Protein AF-A0A0G0AJ99-F1 (afdb_monomer)

Solvent-accessible surface area (backbone atoms only — not comparable to full-atom values): 14391 Å² total; per-residue (Å²): 130,64,51,38,40,48,65,60,97,84,34,52,54,51,73,58,98,88,41,76,47,65,50,76,35,80,46,45,61,38,48,77,38,88,92,38,44,79,56,37,41,58,64,73,48,47,65,61,53,50,52,54,48,52,54,54,52,48,53,53,48,53,55,54,40,73,75,38,60,72,70,58,36,53,50,52,52,53,51,52,50,51,52,52,51,56,58,71,67,63,71,76,84,75,73,75,92,65,92,71,60,60,68,59,26,56,60,46,38,84,45,81,92,45,22,36,43,40,41,64,28,12,43,34,36,83,84,52,69,43,30,17,75,82,28,51,61,57,53,61,40,32,74,62,26,71,41,56,62,60,56,34,74,46,82,76,69,62,68,69,57,57,50,51,49,59,68,35,74,50,63,29,48,50,25,54,39,52,20,30,66,89,65,50,84,92,82,42,76,73,50,77,60,59,80,71,79,83,90,64,65,70,65,58,43,46,52,50,37,58,76,63,40,53,35,35,34,40,35,44,60,85,48,94,58,25,71,60,48,55,53,53,39,42,78,67,59,33,40,82,76,50,76,46,97,54,33,34,35,29,38,99

Foldseek 3Di:
DDAQWDADVNDQFDDDPNDTDGHGDPLVVLCPDPPSVVCRPVVVCVVVVVVVVVVVVVVVLVVVLVVDDPVVNVVVVVVVVVVVVVVVPPDPPDPPPDDAQVVVLQVLQPDDAFEEEEPQAWADAPPDIFAAPPRQRVVVSCVRNVYHYDHHYDHDDPVVVVVVQCPQLQSVVSRQQRYQDDDDPVPDDTHDGPDDDRPDDLVSVLVSCVVRRHFKYKYQAPDPCNVVVVVSVVVSVWDFDDDDDRITITGD

Mean predicted aligned error: 9.26 Å

pLDDT: mean 88.84, std 9.94, range [50.66, 98.19]

Sequence (252 aa):
MLGPFLKVFNRWSINLDGVAVVFPLPFLLLHYIPGLSTLRAPSRFTPIFVFLACIVTAYIFDFLIKKVGKKKSLILIITLFIVFFLDQFYVIPTKLNQEIPTKIYYYLKDKPQGTVLEIPFTVRDGFNYIGFVHAIQPMAGQLIHGKPIIGGYIARVPDSIFDYYKSLKFIGYLAKIIDKGNYNPLREKSGNINLFPYPYPINTAKNEIQSLNIKYVILKNDEKYSNYLVNLFKELGFVQRQREINYLLLGK

Nearest PDB structures (foldseek):
  4nxy-assembly1_A  TM=5.654E-01  e=6.523E-02  Streptomyces lividans TK24
  4u9w-assembly1_A  TM=4.706E-01  e=5.386E-01  Homo sapiens
  3fau-assembly2_A  TM=5.540E-01  e=1.936E+00  Homo sapiens
  5xp8-assembly1_A  TM=2.409E-01  e=2.500E-01  Thermus thermophilus HB27
  4ncb-assembly1_A  TM=2.435E-01  e=1.021E+00  Thermus thermophilus

Structure (mmCIF, N/CA/C/O backbone):
data_AF-A0A0G0AJ99-F1
#
_entry.id   AF-A0A0G0AJ99-F1
#
loop_
_atom_site.group_PDB
_atom_site.id
_atom_site.type_symbol
_atom_site.label_atom_id
_atom_site.label_alt_id
_atom_site.label_comp_id
_atom_site.label_asym_id
_atom_site.label_entity_id
_atom_site.label_seq_id
_atom_site.pdbx_PDB_ins_code
_atom_site.Cartn_x
_atom_site.Cartn_y
_atom_site.Cartn_z
_atom_site.occupancy
_atom_site.B_iso_or_equiv
_atom_site.auth_seq_id
_atom_site.auth_comp_id
_atom_site.auth_asym_id
_atom_site.auth_atom_id
_atom_site.pdbx_PDB_model_num
ATOM 1 N N . MET A 1 1 ? -0.454 -4.405 22.283 1.00 50.66 1 MET A N 1
ATOM 2 C CA . MET A 1 1 ? -1.137 -5.618 21.780 1.00 50.66 1 MET A CA 1
ATOM 3 C C . MET A 1 1 ? -0.431 -6.840 22.337 1.00 50.66 1 MET A C 1
ATOM 5 O O . MET A 1 1 ? 0.755 -7.018 22.062 1.00 50.66 1 MET A O 1
ATOM 9 N N . LEU A 1 2 ? -1.141 -7.615 23.158 1.00 59.66 2 LEU A N 1
ATOM 10 C CA . LEU A 1 2 ? -0.694 -8.920 23.645 1.00 59.66 2 LEU A CA 1
ATOM 11 C C . LEU A 1 2 ? -0.635 -9.867 22.436 1.00 59.66 2 LEU A C 1
ATOM 13 O O . LEU A 1 2 ? -1.610 -9.961 21.694 1.00 59.66 2 LEU A O 1
ATOM 17 N N . GLY A 1 3 ? 0.528 -10.457 22.174 1.00 64.94 3 GLY A N 1
ATOM 18 C CA . GLY A 1 3 ? 0.715 -11.493 21.152 1.00 64.94 3 GLY A CA 1
ATOM 19 C C . GLY A 1 3 ? 0.823 -12.874 21.808 1.00 64.94 3 GLY A C 1
ATOM 20 O O . GLY A 1 3 ? 0.587 -12.981 23.007 1.00 64.94 3 GLY A O 1
ATOM 21 N N . PRO A 1 4 ? 1.224 -13.924 21.075 1.00 68.69 4 PRO A N 1
ATOM 22 C CA . PRO A 1 4 ? 1.466 -15.246 21.661 1.00 68.69 4 PRO A CA 1
ATOM 23 C C . PRO A 1 4 ? 2.669 -15.287 22.618 1.00 68.69 4 PRO A C 1
ATOM 25 O O . PRO A 1 4 ? 2.821 -16.252 23.356 1.00 68.69 4 PRO A O 1
ATOM 28 N N . PHE A 1 5 ? 3.508 -14.248 22.627 1.00 79.81 5 PHE A N 1
ATOM 29 C CA . PHE A 1 5 ? 4.673 -14.123 23.500 1.00 79.81 5 PHE A CA 1
ATOM 30 C C . PHE A 1 5 ? 4.548 -12.904 24.412 1.00 79.81 5 PHE A C 1
ATOM 32 O O . PHE A 1 5 ? 3.989 -11.869 24.017 1.00 79.81 5 PHE A O 1
ATOM 39 N N . LEU A 1 6 ? 5.095 -13.026 25.621 1.00 79.25 6 LEU A N 1
ATOM 40 C CA . LEU A 1 6 ? 5.186 -11.935 26.582 1.00 79.25 6 LEU A CA 1
ATOM 41 C C . LEU A 1 6 ? 6.075 -10.823 26.016 1.00 79.25 6 LEU A C 1
ATOM 43 O O . LEU A 1 6 ? 7.148 -11.080 25.474 1.00 79.25 6 LEU A O 1
ATOM 47 N N . LYS A 1 7 ? 5.628 -9.571 26.156 1.00 73.12 7 LYS A N 1
ATOM 48 C CA . LYS A 1 7 ? 6.418 -8.394 25.788 1.00 73.12 7 LYS A CA 1
ATOM 49 C C . LYS A 1 7 ? 6.855 -7.648 27.039 1.00 73.12 7 LYS A C 1
ATOM 51 O O . LYS A 1 7 ? 6.009 -7.088 27.730 1.00 73.12 7 LYS A O 1
ATOM 56 N N . VAL A 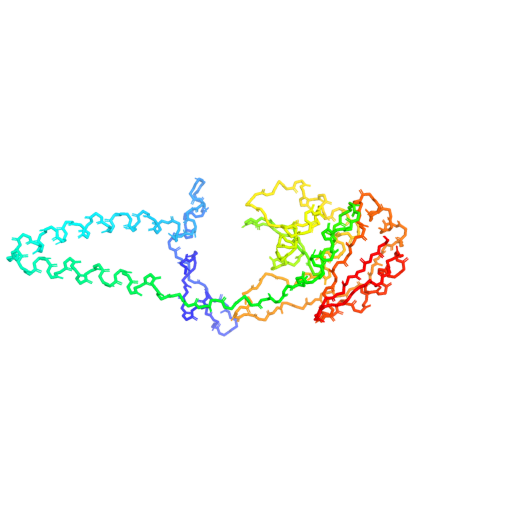1 8 ? 8.161 -7.581 27.275 1.00 74.38 8 VAL A N 1
ATOM 57 C CA . VAL A 1 8 ? 8.775 -6.804 28.365 1.00 74.38 8 VAL A CA 1
ATOM 58 C C . VAL A 1 8 ? 9.570 -5.666 27.730 1.00 74.38 8 VAL A C 1
ATOM 60 O O . VAL A 1 8 ? 10.340 -5.897 26.801 1.00 74.38 8 VAL A O 1
ATOM 63 N N . PHE A 1 9 ? 9.311 -4.417 28.134 1.00 72.06 9 PHE A N 1
ATOM 64 C CA . PHE A 1 9 ? 9.866 -3.215 27.477 1.00 72.06 9 PHE A CA 1
ATOM 65 C C . PHE A 1 9 ? 9.722 -3.236 25.946 1.00 72.06 9 PHE A C 1
ATOM 67 O O . PHE A 1 9 ? 10.605 -2.821 25.198 1.00 72.06 9 PHE A O 1
ATOM 74 N N . ASN A 1 10 ? 8.585 -3.761 25.473 1.00 62.38 10 ASN A N 1
ATOM 75 C CA . ASN A 1 10 ? 8.255 -3.884 24.057 1.00 62.38 10 ASN A CA 1
ATOM 76 C C . ASN A 1 10 ? 9.204 -4.799 23.233 1.00 62.38 10 ASN A C 1
ATOM 78 O O . ASN A 1 10 ? 9.126 -4.820 22.004 1.00 62.38 10 ASN A O 1
ATOM 82 N N . ARG A 1 11 ? 10.031 -5.619 23.892 1.00 66.31 11 ARG A N 1
ATOM 83 C CA . ARG A 1 11 ? 10.776 -6.734 23.287 1.00 66.31 11 ARG A CA 1
ATOM 84 C C . ARG A 1 11 ? 10.054 -8.047 23.586 1.00 66.31 11 ARG A C 1
ATOM 86 O O . ARG A 1 11 ? 9.504 -8.212 24.669 1.00 66.31 11 ARG A O 1
ATOM 93 N N . TRP A 1 12 ? 10.006 -8.949 22.610 1.00 71.00 12 TRP A N 1
ATOM 94 C CA . TRP A 1 12 ? 9.365 -10.268 22.735 1.00 71.00 12 TRP A CA 1
ATOM 95 C C . TRP A 1 12 ? 10.366 -11.389 23.046 1.00 71.00 12 TRP A C 1
ATOM 97 O O . TRP A 1 12 ? 9.950 -12.471 23.444 1.00 71.00 12 TRP A O 1
ATOM 107 N N . SER A 1 13 ? 11.666 -11.110 22.912 1.00 78.25 13 SER A N 1
ATOM 108 C CA . SER A 1 13 ? 12.765 -11.985 23.308 1.00 78.25 13 SER A CA 1
ATOM 109 C C . SER A 1 13 ? 13.738 -11.248 24.227 1.00 78.25 13 SER A C 1
ATOM 111 O O . SER A 1 13 ? 14.035 -10.067 24.010 1.00 78.25 13 SER A O 1
ATOM 113 N N . ILE A 1 14 ? 14.270 -11.954 25.218 1.00 78.12 14 ILE A N 1
ATOM 114 C CA . ILE A 1 14 ? 15.376 -11.501 26.065 1.00 78.12 14 ILE A CA 1
ATOM 115 C C . ILE A 1 14 ? 16.620 -12.252 25.594 1.00 78.12 14 ILE A C 1
ATOM 117 O O . ILE A 1 14 ? 16.583 -13.470 25.453 1.00 78.12 14 ILE A O 1
ATOM 121 N N . ASN A 1 15 ? 17.693 -11.528 25.281 1.00 74.81 15 ASN A N 1
ATOM 122 C CA . ASN A 1 15 ? 18.955 -12.144 24.882 1.00 74.81 15 ASN A CA 1
ATOM 123 C C . ASN A 1 15 ? 19.768 -12.438 26.148 1.00 74.81 15 ASN A C 1
ATOM 125 O O . ASN A 1 15 ? 20.113 -11.502 26.870 1.00 74.81 15 ASN A O 1
ATOM 129 N N . LEU A 1 16 ? 20.007 -13.717 26.422 1.00 78.50 16 LEU A N 1
ATOM 130 C CA . LEU A 1 16 ? 20.879 -14.198 27.490 1.00 78.50 16 LEU A CA 1
ATOM 131 C C . LEU A 1 16 ? 22.084 -14.857 26.811 1.00 78.50 16 LEU A C 1
ATOM 133 O O . LEU A 1 16 ? 21.929 -15.901 26.183 1.00 78.50 16 LEU A O 1
ATOM 137 N N . ASP A 1 17 ? 23.248 -14.206 26.867 1.00 77.19 17 ASP A N 1
ATOM 138 C CA . ASP A 1 17 ? 24.524 -14.709 26.332 1.00 77.19 17 ASP A CA 1
ATOM 139 C C . ASP A 1 17 ? 24.466 -15.252 24.891 1.00 77.19 17 ASP A C 1
ATOM 141 O O . ASP A 1 17 ? 25.005 -16.305 24.561 1.00 77.19 17 ASP A O 1
ATOM 145 N N . GLY A 1 18 ? 23.794 -14.519 24.001 1.00 74.94 18 GLY A N 1
ATOM 146 C CA . GLY A 1 18 ? 23.666 -14.879 22.586 1.00 74.94 18 GLY A CA 1
ATOM 147 C C . GLY A 1 18 ? 22.462 -15.768 22.270 1.00 74.94 18 GLY A C 1
ATOM 148 O O . GLY A 1 18 ? 22.168 -15.982 21.093 1.00 74.94 18 GLY A O 1
ATOM 149 N N . VAL A 1 19 ? 21.718 -16.228 23.280 1.00 73.31 19 VAL A N 1
ATOM 150 C CA . VAL A 1 19 ? 20.508 -17.040 23.114 1.00 73.31 19 VAL A CA 1
ATOM 151 C C . VAL A 1 19 ? 19.263 -16.177 23.316 1.00 73.31 19 VAL A C 1
ATOM 153 O O . VAL A 1 19 ? 19.028 -15.601 24.379 1.00 73.31 19 VAL A O 1
ATOM 156 N N . ALA A 1 20 ? 18.431 -16.088 22.277 1.00 78.25 20 ALA A N 1
ATOM 157 C CA . ALA A 1 20 ? 17.152 -15.391 22.339 1.00 78.25 20 ALA A CA 1
ATOM 158 C C . ALA A 1 20 ? 16.102 -16.261 23.048 1.00 78.25 20 ALA A C 1
ATOM 160 O O . ALA A 1 20 ? 15.561 -17.201 22.467 1.00 78.25 20 ALA A O 1
ATOM 161 N N . VAL A 1 21 ? 15.785 -15.925 24.298 1.00 80.00 21 VAL A N 1
ATOM 162 C CA . VAL A 1 21 ? 14.746 -16.594 25.087 1.00 80.00 21 VAL A CA 1
ATOM 163 C C . VAL A 1 21 ? 13.411 -15.877 24.898 1.00 80.00 21 VAL A C 1
ATOM 165 O O . VAL A 1 21 ? 13.311 -14.660 25.072 1.00 80.00 21 VAL A O 1
ATOM 168 N N . VAL A 1 22 ? 12.373 -16.637 24.550 1.00 84.62 22 VAL A N 1
ATOM 169 C CA . VAL A 1 22 ? 10.994 -16.164 24.371 1.00 84.62 22 VAL A CA 1
ATOM 170 C C . VAL A 1 22 ? 10.081 -16.814 25.405 1.00 84.62 22 VAL A C 1
ATOM 172 O O . VAL A 1 22 ? 10.127 -18.023 25.606 1.00 84.62 22 VAL A O 1
ATOM 175 N N . PHE A 1 23 ? 9.222 -16.017 26.043 1.00 83.62 23 PHE A N 1
ATOM 176 C CA . PHE A 1 23 ? 8.245 -16.516 27.013 1.00 83.62 23 PHE A CA 1
ATOM 177 C C . PHE A 1 23 ? 6.874 -16.674 26.344 1.00 83.62 23 PHE A C 1
ATOM 179 O O . PHE A 1 23 ? 6.230 -15.659 26.044 1.00 83.62 23 PHE A O 1
ATOM 186 N N . PRO A 1 24 ? 6.416 -17.910 26.072 1.00 83.69 24 PRO A N 1
ATOM 187 C CA . PRO A 1 24 ? 5.103 -18.140 25.486 1.00 83.69 24 PRO A CA 1
ATOM 188 C C . PRO A 1 24 ? 3.997 -17.811 26.494 1.00 83.69 24 PRO A C 1
ATOM 190 O O . PRO A 1 24 ? 4.069 -18.170 27.666 1.00 83.69 24 PRO A O 1
ATOM 193 N N . LEU A 1 25 ? 2.955 -17.126 26.031 1.00 83.69 25 LEU A N 1
ATOM 194 C CA . LEU A 1 25 ? 1.727 -16.904 26.790 1.00 83.69 25 LEU A CA 1
ATOM 195 C C . LEU A 1 25 ? 0.739 -18.058 26.552 1.00 83.69 25 LEU A C 1
ATOM 197 O O . LEU A 1 25 ? 0.818 -18.715 25.511 1.00 83.69 25 LEU A O 1
ATOM 201 N N . PRO A 1 26 ? -0.259 -18.262 27.438 1.00 79.50 26 PRO A N 1
ATOM 202 C CA . PRO A 1 26 ? -1.265 -19.319 27.274 1.00 79.50 26 PRO A CA 1
ATOM 203 C C . PRO A 1 26 ? -1.993 -19.286 25.921 1.00 79.50 26 PRO A C 1
ATOM 205 O O . PRO A 1 26 ? -2.401 -20.318 25.399 1.00 79.50 26 PRO A O 1
ATOM 208 N N . PHE A 1 27 ? -2.094 -18.109 25.297 1.00 73.31 27 PHE A N 1
ATOM 209 C CA . PHE A 1 27 ? -2.684 -17.931 23.967 1.00 73.31 27 PHE A CA 1
ATOM 210 C C . PHE A 1 27 ? -1.941 -18.668 22.846 1.00 73.31 27 PHE A C 1
ATOM 212 O O . PHE A 1 27 ? -2.539 -18.921 21.801 1.00 73.31 27 PHE A O 1
ATOM 219 N N . LEU A 1 28 ? -0.668 -19.031 23.040 1.00 78.75 28 LEU A N 1
ATOM 220 C CA . LEU A 1 28 ? 0.063 -19.865 22.088 1.00 78.75 28 LEU A CA 1
ATOM 221 C C . LEU A 1 28 ? -0.562 -21.264 21.979 1.00 78.75 28 LEU A C 1
ATOM 223 O O . LEU A 1 28 ? -0.601 -21.818 20.886 1.00 78.75 28 LEU A O 1
ATOM 227 N N . LEU A 1 29 ? -1.121 -21.805 23.066 1.00 78.38 29 LEU A N 1
ATOM 228 C CA . LEU A 1 29 ? -1.788 -23.112 23.052 1.00 78.38 29 LEU A CA 1
ATOM 229 C C . LEU A 1 29 ? -3.029 -23.105 22.149 1.00 78.38 29 LEU A C 1
ATOM 231 O O . LEU A 1 29 ? -3.267 -24.064 21.420 1.00 78.38 29 LEU A O 1
ATOM 235 N N . LEU A 1 30 ? -3.767 -21.989 22.114 1.00 76.81 30 LEU A N 1
ATOM 236 C CA . LEU A 1 30 ? -4.944 -21.829 21.249 1.00 76.81 30 LEU A CA 1
ATOM 237 C C . LEU A 1 30 ? -4.597 -21.880 19.755 1.00 76.81 30 LEU A C 1
ATOM 239 O O . LEU A 1 30 ? -5.472 -22.152 18.937 1.00 76.81 30 LEU A O 1
ATOM 243 N N . HIS A 1 31 ? -3.336 -21.633 19.382 1.00 75.62 31 HIS A N 1
ATOM 244 C CA . HIS A 1 31 ? -2.894 -21.734 17.993 1.00 75.62 31 HIS A CA 1
ATOM 245 C C . HIS A 1 31 ? -2.978 -23.167 17.455 1.00 75.62 31 HIS A C 1
ATOM 247 O O . HIS A 1 31 ? -3.300 -23.350 16.282 1.00 75.62 31 HIS A O 1
ATOM 253 N N . TYR A 1 32 ? -2.720 -24.158 18.311 1.00 81.19 32 TYR A N 1
ATOM 254 C CA . TYR A 1 32 ? -2.673 -25.571 17.936 1.00 81.19 32 TYR A CA 1
ATOM 255 C C . TYR A 1 32 ? -4.049 -26.244 17.918 1.00 81.19 32 TYR A C 1
ATOM 257 O O . TYR A 1 32 ? -4.171 -27.364 17.430 1.00 81.19 32 TYR A O 1
ATOM 265 N N . ILE A 1 33 ? -5.090 -25.571 18.416 1.00 82.50 33 ILE A N 1
ATOM 266 C CA . ILE A 1 33 ? -6.452 -26.102 18.395 1.00 82.50 33 ILE A CA 1
ATOM 267 C C . ILE A 1 33 ? -7.122 -25.679 17.076 1.00 82.50 33 ILE A C 1
ATOM 269 O O . ILE A 1 33 ? -7.305 -24.475 16.840 1.00 82.50 33 ILE A O 1
ATOM 273 N N . PRO A 1 34 ? -7.502 -26.628 16.197 1.00 78.75 34 PRO A N 1
ATOM 274 C CA . PRO A 1 34 ? -8.169 -26.304 14.940 1.00 78.75 34 PRO A CA 1
ATOM 275 C C . PRO A 1 34 ? -9.466 -25.521 15.204 1.00 78.75 34 PRO A C 1
ATOM 277 O O . PRO A 1 34 ? -10.225 -25.831 16.115 1.00 78.75 34 PRO A O 1
ATOM 280 N N . GLY A 1 35 ? -9.692 -24.449 14.438 1.00 77.06 35 GLY A N 1
ATOM 281 C CA . GLY A 1 35 ? -10.816 -23.517 14.625 1.00 77.06 35 GLY A CA 1
ATOM 282 C C . GLY A 1 35 ? -10.555 -22.362 15.606 1.00 77.06 35 GLY A C 1
ATOM 283 O O . GLY A 1 35 ? -11.099 -21.274 15.413 1.00 77.06 35 GLY A O 1
ATOM 284 N N . LEU A 1 36 ? -9.660 -22.530 16.589 1.00 71.62 36 LEU A N 1
ATOM 285 C CA . LEU A 1 36 ? -9.303 -21.486 17.569 1.00 71.62 36 LEU A CA 1
ATOM 286 C C . LEU A 1 36 ? -8.010 -20.733 17.222 1.00 71.62 36 LEU A C 1
ATOM 288 O O . LEU A 1 36 ? -7.649 -19.766 17.894 1.00 71.62 36 LEU A O 1
ATOM 292 N N . SER A 1 37 ? -7.346 -21.090 16.121 1.00 68.44 37 SER A N 1
ATOM 293 C CA . SER A 1 37 ? -6.115 -20.436 15.655 1.00 68.44 37 SER A CA 1
ATOM 294 C C . SER A 1 37 ? -6.278 -18.932 15.372 1.00 68.44 37 SER A C 1
ATOM 296 O O . SER A 1 37 ? -5.305 -18.170 15.392 1.00 68.44 37 SER A O 1
ATOM 298 N N . THR A 1 38 ? -7.513 -18.468 15.162 1.00 65.19 38 THR A N 1
ATOM 299 C CA . THR A 1 38 ? -7.873 -17.052 14.991 1.00 65.19 38 THR A CA 1
ATOM 300 C C . THR A 1 38 ? -7.855 -16.255 16.301 1.00 65.19 38 THR A C 1
ATOM 302 O O . THR A 1 38 ? -7.760 -15.022 16.247 1.00 65.19 38 THR A O 1
ATOM 305 N N . LEU A 1 39 ? -7.877 -16.938 17.452 1.00 69.38 39 LEU A N 1
ATOM 306 C CA . LEU A 1 39 ? -7.825 -16.363 18.802 1.00 69.38 39 LEU A CA 1
ATOM 307 C C . LEU A 1 39 ? -6.401 -16.022 19.264 1.00 69.38 39 LEU A C 1
ATOM 309 O O . LEU A 1 39 ? -6.216 -15.457 20.339 1.00 69.38 39 LEU A O 1
ATOM 313 N N . ARG A 1 40 ? -5.389 -16.276 18.421 1.00 66.25 40 ARG A N 1
ATOM 314 C CA . ARG A 1 40 ? -3.969 -15.942 18.658 1.00 66.25 40 ARG A CA 1
ATOM 315 C C . ARG A 1 40 ? -3.683 -14.459 18.942 1.00 66.25 40 ARG A C 1
ATOM 317 O O . ARG A 1 40 ? -2.570 -14.109 19.323 1.00 66.25 40 ARG A O 1
ATOM 324 N N . ALA A 1 41 ? -4.654 -13.581 18.696 1.00 67.31 41 ALA A N 1
ATOM 325 C CA . ALA A 1 41 ? -4.576 -12.153 18.973 1.00 67.31 41 ALA A CA 1
ATOM 326 C C . ALA A 1 41 ? -5.641 -11.781 20.020 1.00 67.31 41 ALA A C 1
ATOM 328 O O . ALA A 1 41 ? -6.748 -11.397 19.636 1.00 67.31 41 ALA A O 1
ATOM 329 N N . PRO A 1 42 ? -5.315 -11.854 21.325 1.00 69.50 42 PRO A N 1
ATOM 330 C CA . PRO A 1 42 ? -6.230 -11.536 22.426 1.00 69.50 42 PRO A CA 1
ATOM 331 C C . PRO A 1 42 ? -6.926 -10.182 22.291 1.00 69.50 42 PRO A C 1
ATOM 333 O O . PRO A 1 42 ? -8.072 -10.030 22.699 1.00 69.50 42 PRO A O 1
ATOM 336 N N . SER A 1 43 ? -6.278 -9.207 21.642 1.00 70.88 43 SER A N 1
ATOM 337 C CA . SER A 1 43 ? -6.875 -7.902 21.329 1.00 70.88 43 SER A CA 1
ATOM 338 C C . SER A 1 43 ? -8.179 -7.981 20.524 1.00 70.88 43 SER A C 1
ATOM 340 O O . SER A 1 43 ? -8.930 -7.015 20.496 1.00 70.88 43 SER A O 1
ATOM 342 N N . ARG A 1 44 ? -8.478 -9.104 19.858 1.00 76.06 44 ARG A N 1
ATOM 343 C CA . ARG A 1 44 ? -9.756 -9.303 19.156 1.00 76.06 44 ARG A CA 1
ATOM 344 C C . ARG A 1 44 ? -10.946 -9.440 20.107 1.00 76.06 44 ARG A C 1
ATOM 346 O O . ARG A 1 44 ? -12.067 -9.200 19.681 1.00 76.06 44 ARG A O 1
ATOM 353 N N . PHE A 1 45 ? -10.707 -9.769 21.375 1.00 81.00 45 PHE A N 1
ATOM 354 C CA . PHE A 1 45 ? -11.737 -9.836 22.413 1.00 81.00 45 PHE A CA 1
ATOM 355 C C . PHE A 1 45 ? -11.976 -8.506 23.127 1.00 81.00 45 PHE A C 1
ATOM 357 O O . PHE A 1 45 ? -12.905 -8.413 23.928 1.00 81.00 45 PHE A O 1
ATOM 364 N N . THR A 1 46 ? -11.189 -7.466 22.829 1.00 84.56 46 THR A N 1
ATOM 365 C CA . THR A 1 46 ? -11.385 -6.131 23.407 1.00 84.56 46 THR A CA 1
ATOM 366 C C . THR A 1 46 ? -12.829 -5.632 23.266 1.00 84.56 46 THR A C 1
ATOM 368 O O . THR A 1 46 ? -13.347 -5.150 24.267 1.00 84.56 46 THR A O 1
ATOM 371 N N . PRO A 1 47 ? -13.534 -5.791 22.125 1.00 86.31 47 PRO A N 1
ATOM 372 C CA . PRO A 1 47 ? -14.931 -5.364 22.024 1.00 86.31 47 PRO A CA 1
ATOM 373 C C . PRO A 1 47 ? -15.861 -6.070 23.019 1.00 86.31 47 PRO A C 1
ATOM 375 O O . PRO A 1 47 ? -16.700 -5.418 23.627 1.00 86.31 47 PRO A O 1
ATOM 378 N N . ILE A 1 48 ? -15.682 -7.380 23.236 1.00 88.50 48 ILE A N 1
ATOM 379 C CA . ILE A 1 48 ? -16.488 -8.158 24.194 1.00 88.50 48 ILE A CA 1
ATOM 380 C C . ILE A 1 48 ? -16.208 -7.687 25.620 1.00 88.50 48 ILE A C 1
ATOM 382 O O . ILE A 1 48 ? -17.133 -7.455 26.394 1.00 88.50 48 ILE A O 1
ATOM 386 N N . PHE A 1 49 ? -14.930 -7.509 25.957 1.00 89.50 49 PHE A N 1
ATOM 387 C CA . PHE A 1 49 ? -14.530 -6.996 27.262 1.00 89.50 49 PHE A CA 1
ATOM 388 C C . PHE A 1 49 ? -15.107 -5.598 27.520 1.00 89.50 49 PHE A C 1
ATOM 390 O O . PHE A 1 49 ? -15.685 -5.368 28.577 1.00 89.50 49 PHE A O 1
ATOM 397 N N . VAL A 1 50 ? -15.002 -4.687 26.546 1.00 92.25 50 VAL A N 1
ATOM 398 C CA . VAL A 1 50 ? -15.559 -3.329 26.639 1.00 92.25 50 VAL A CA 1
ATOM 399 C C . VAL A 1 50 ? -17.077 -3.376 26.789 1.00 92.25 50 VAL A C 1
ATOM 401 O O . VAL A 1 50 ? -17.612 -2.692 27.651 1.00 92.25 50 VAL A O 1
ATOM 404 N N . PHE A 1 51 ? -17.770 -4.223 26.026 1.00 94.44 51 PHE A N 1
ATOM 405 C CA . PHE A 1 51 ? -19.219 -4.393 26.138 1.00 94.44 51 PHE A CA 1
ATOM 406 C C . PHE A 1 51 ? -19.649 -4.835 27.546 1.00 94.44 51 PHE A C 1
ATOM 408 O O . PHE A 1 51 ? -20.526 -4.217 28.149 1.00 94.44 51 PHE A O 1
ATOM 415 N N . LEU A 1 52 ? -18.998 -5.859 28.107 1.00 96.12 52 LEU A N 1
ATOM 416 C CA . LEU A 1 52 ? -19.273 -6.314 29.473 1.00 96.12 52 LEU A CA 1
ATOM 417 C C . LEU A 1 52 ? -18.915 -5.246 30.514 1.00 96.12 52 LEU A C 1
ATOM 419 O O . LEU A 1 52 ? -19.673 -5.035 31.462 1.00 96.12 52 LEU A O 1
ATOM 423 N N . ALA A 1 53 ? -17.801 -4.536 30.319 1.00 94.62 53 ALA A N 1
ATOM 424 C CA . ALA A 1 53 ? -17.412 -3.425 31.176 1.00 94.62 53 ALA A CA 1
ATOM 425 C C . ALA A 1 53 ? -18.477 -2.319 31.168 1.00 94.62 53 ALA A C 1
ATOM 427 O O . ALA A 1 53 ? -18.849 -1.855 32.239 1.00 94.62 53 ALA A O 1
ATOM 428 N N . CYS A 1 54 ? -19.047 -1.964 30.011 1.00 94.62 54 CYS A N 1
ATOM 429 C CA . CYS A 1 54 ? -20.141 -0.993 29.923 1.00 94.62 54 CYS A CA 1
ATOM 430 C C . CYS A 1 54 ? -21.358 -1.409 30.762 1.00 94.62 54 CYS A C 1
ATOM 432 O O . CYS A 1 54 ? -21.922 -0.566 31.457 1.00 94.62 54 CYS A O 1
ATOM 434 N N . ILE A 1 55 ? -21.740 -2.693 30.743 1.00 96.38 55 ILE A N 1
ATOM 435 C CA . ILE A 1 55 ? -22.853 -3.210 31.558 1.00 96.38 55 ILE A CA 1
ATOM 436 C C . ILE A 1 55 ? -22.542 -3.045 33.049 1.00 96.38 55 ILE A C 1
ATOM 438 O O . ILE A 1 55 ? -23.346 -2.481 33.791 1.00 96.38 55 ILE A O 1
ATOM 442 N N . VAL A 1 56 ? -21.365 -3.495 33.493 1.00 96.81 56 VAL A N 1
ATOM 443 C CA . VAL A 1 56 ? -20.942 -3.384 34.899 1.00 96.81 56 VAL A CA 1
ATOM 444 C C . VAL A 1 56 ? -20.875 -1.918 35.335 1.00 96.81 56 VAL A C 1
ATOM 446 O O . VAL A 1 56 ? -21.398 -1.555 36.388 1.00 96.81 56 VAL A O 1
ATOM 449 N N . THR A 1 57 ? -20.291 -1.055 34.507 1.00 93.81 57 THR A N 1
ATOM 450 C CA . THR A 1 57 ? -20.209 0.386 34.746 1.00 93.81 57 THR A CA 1
ATOM 451 C C . THR A 1 57 ? -21.595 1.028 34.845 1.00 93.81 57 THR A C 1
ATOM 453 O O . THR A 1 57 ? -21.798 1.871 35.717 1.00 93.81 57 THR A O 1
ATOM 456 N N . ALA A 1 58 ? -22.572 0.607 34.034 1.00 92.12 58 ALA A N 1
ATOM 457 C CA . ALA A 1 58 ? -23.945 1.105 34.125 1.00 92.12 58 ALA A CA 1
ATOM 458 C C . ALA A 1 58 ? -24.594 0.765 35.478 1.00 92.12 58 ALA A C 1
ATOM 460 O O . ALA A 1 58 ? -25.191 1.643 36.101 1.00 92.12 58 ALA A O 1
ATOM 461 N N . TYR A 1 59 ? -24.417 -0.463 35.978 1.00 95.00 59 TYR A N 1
ATOM 462 C CA . TYR A 1 59 ? -24.896 -0.849 37.312 1.00 95.00 59 TYR A CA 1
ATOM 463 C C . TYR A 1 59 ? -24.211 -0.062 38.434 1.00 95.00 59 TYR A C 1
ATOM 465 O O . TYR A 1 59 ? -24.868 0.358 39.386 1.00 95.00 59 TYR A O 1
ATOM 473 N N . ILE A 1 60 ? -22.900 0.173 38.319 1.00 92.44 60 ILE A N 1
ATOM 474 C CA . ILE A 1 60 ? -22.160 1.003 39.278 1.00 92.44 60 ILE A CA 1
ATOM 475 C C . ILE A 1 60 ? -22.719 2.431 39.279 1.00 92.44 60 ILE A C 1
ATOM 477 O O . ILE A 1 60 ? -22.950 2.995 40.350 1.00 92.44 60 ILE A O 1
ATOM 481 N N . PHE A 1 61 ? -22.984 3.010 38.106 1.00 89.19 61 PHE A N 1
ATOM 482 C CA . PHE A 1 61 ? -23.572 4.344 38.017 1.00 89.19 61 PHE A CA 1
ATOM 483 C C . PHE A 1 61 ? -24.986 4.403 38.586 1.00 89.19 61 PHE A C 1
ATOM 485 O O . PHE A 1 61 ? -25.271 5.320 39.353 1.00 89.19 61 PHE A O 1
ATOM 492 N N . ASP A 1 62 ? -25.843 3.428 38.281 1.00 90.44 62 ASP A N 1
ATOM 493 C CA . ASP A 1 62 ? -27.190 3.340 38.855 1.00 90.44 62 ASP A CA 1
ATOM 494 C C . ASP A 1 62 ? -27.139 3.289 40.392 1.00 90.44 62 ASP A C 1
ATOM 496 O O . ASP A 1 62 ? -27.816 4.061 41.076 1.00 90.44 62 ASP A O 1
ATOM 500 N N . PHE A 1 63 ? -26.255 2.458 40.946 1.00 91.38 63 PHE A N 1
ATOM 501 C CA . PHE A 1 63 ? -26.040 2.363 42.388 1.00 91.38 63 PHE A CA 1
ATOM 502 C C . PHE A 1 63 ? -25.553 3.680 43.009 1.00 91.38 63 PHE A C 1
ATOM 504 O O . PHE A 1 63 ? -26.062 4.102 44.051 1.00 91.38 63 PHE A O 1
ATOM 511 N N . LEU A 1 64 ? -24.581 4.350 42.380 1.00 88.31 64 LEU A N 1
ATOM 512 C CA . LEU A 1 64 ? -24.049 5.627 42.860 1.00 88.31 64 LEU A CA 1
ATOM 513 C C . LEU A 1 64 ? -25.098 6.740 42.791 1.00 88.31 64 LEU A C 1
ATOM 515 O O . LEU A 1 64 ? -25.248 7.487 43.756 1.00 88.31 64 LEU A O 1
ATOM 519 N N . ILE A 1 65 ? -25.849 6.822 41.689 1.00 89.19 65 ILE A N 1
ATOM 520 C CA . ILE A 1 65 ? -26.909 7.814 41.478 1.00 89.19 65 ILE A CA 1
ATOM 521 C C . ILE A 1 65 ? -28.021 7.642 42.513 1.00 89.19 65 ILE A C 1
ATOM 523 O O . ILE A 1 65 ? -28.441 8.630 43.112 1.00 89.19 65 ILE A O 1
ATOM 527 N N . LYS A 1 66 ? -28.452 6.404 42.785 1.00 88.38 66 LYS A N 1
ATOM 528 C CA . LYS A 1 66 ? -29.484 6.110 43.795 1.00 88.38 66 LYS A CA 1
ATOM 529 C C . LYS A 1 66 ? -29.063 6.491 45.216 1.00 88.38 66 LYS A C 1
ATOM 531 O O . LYS A 1 66 ? -29.919 6.816 46.035 1.00 88.38 66 LYS A O 1
ATOM 536 N N . LYS A 1 67 ? -27.762 6.467 45.519 1.00 88.94 67 LYS A N 1
ATOM 537 C CA . LYS A 1 67 ? -27.220 6.819 46.843 1.00 88.94 67 LYS A CA 1
ATOM 538 C C . LYS A 1 67 ? -27.009 8.315 47.067 1.00 88.94 67 LYS A C 1
ATOM 540 O O . LYS A 1 67 ? -26.755 8.721 48.201 1.00 88.94 67 LYS A O 1
ATOM 545 N N . VAL A 1 68 ? -27.090 9.142 46.027 1.00 88.81 68 VAL A N 1
ATOM 546 C CA . VAL A 1 68 ? -26.867 10.588 46.135 1.00 88.81 68 VAL A CA 1
ATOM 547 C C . VAL A 1 68 ? -28.135 11.371 45.801 1.00 88.81 68 VAL A C 1
ATOM 549 O O . VAL A 1 68 ? -28.959 10.960 44.994 1.00 88.81 68 VAL A O 1
ATOM 552 N N . GLY A 1 69 ? -28.311 12.542 46.417 1.00 90.06 69 GLY A N 1
ATOM 553 C CA . GLY A 1 69 ? -29.447 13.412 46.098 1.00 90.06 69 GLY A CA 1
ATOM 554 C C . GLY A 1 69 ? -29.423 13.902 44.641 1.00 90.06 69 GLY A C 1
ATOM 555 O O . GLY A 1 69 ? -28.352 14.031 44.041 1.00 90.06 69 GLY A O 1
ATOM 556 N N . LYS A 1 70 ? -30.596 14.263 44.094 1.00 89.12 70 LYS A N 1
ATOM 557 C CA . LYS A 1 70 ? -30.787 14.685 42.686 1.00 89.12 70 LYS A CA 1
ATOM 558 C C . LYS A 1 70 ? -29.744 15.697 42.186 1.00 89.12 70 LYS A C 1
ATOM 560 O O . LYS A 1 70 ? -29.223 15.539 41.089 1.00 89.12 70 LYS A O 1
ATOM 565 N N . LYS A 1 71 ? -29.390 16.701 43.003 1.00 90.81 71 LYS A N 1
ATOM 566 C CA . LYS A 1 71 ? -28.370 17.710 42.652 1.00 90.81 71 LYS A CA 1
ATOM 567 C C . LYS A 1 71 ? -26.986 17.093 42.403 1.00 90.81 71 LYS A C 1
ATOM 569 O O . LYS A 1 71 ? -26.344 17.433 41.420 1.00 90.81 71 LYS A O 1
ATOM 574 N N . LYS A 1 72 ? -26.534 16.172 43.263 1.00 90.62 72 LYS A N 1
ATOM 575 C CA . LYS A 1 72 ? -25.223 15.509 43.130 1.00 90.62 72 LYS A CA 1
ATOM 576 C C . LYS A 1 72 ? -25.191 14.542 41.945 1.00 90.62 72 LYS A C 1
ATOM 578 O O . LYS A 1 72 ? -24.182 14.475 41.254 1.00 90.62 72 LYS A O 1
ATOM 583 N N . SER A 1 73 ? -26.296 13.840 41.687 1.00 90.31 73 SER A N 1
ATOM 584 C CA . SER A 1 73 ? -26.439 12.989 40.498 1.00 90.31 73 SER A CA 1
ATOM 585 C C . SER A 1 73 ? -26.360 13.808 39.205 1.00 90.31 73 SER A C 1
ATOM 587 O O . SER A 1 73 ? -25.620 13.434 38.299 1.00 90.31 73 SER A O 1
ATOM 589 N N . LEU A 1 74 ? -27.044 14.956 39.144 1.00 92.19 74 LEU A N 1
ATOM 590 C CA . LEU A 1 74 ? -26.985 15.844 37.984 1.00 92.19 74 LEU A CA 1
ATOM 591 C C . LEU A 1 74 ? -25.560 16.361 37.742 1.00 92.19 74 LEU A C 1
ATOM 593 O O . LEU A 1 74 ? -25.090 16.334 36.609 1.00 92.19 74 LEU A O 1
ATOM 597 N N . ILE A 1 75 ? -24.857 16.769 38.807 1.00 94.00 75 ILE A N 1
ATOM 598 C CA . ILE A 1 75 ? -23.450 17.188 38.722 1.00 94.00 75 ILE A CA 1
ATOM 599 C C . ILE A 1 75 ? -22.588 16.057 38.156 1.00 94.00 75 ILE A C 1
ATOM 601 O O . ILE A 1 75 ? -21.847 16.296 37.212 1.00 94.00 75 ILE A O 1
ATOM 605 N N . LEU A 1 76 ? -22.722 14.827 38.668 1.00 90.06 76 LEU A N 1
ATOM 606 C CA . LEU A 1 76 ? -21.967 13.669 38.177 1.00 90.06 76 LEU A CA 1
ATOM 607 C C . LEU A 1 76 ? -22.190 13.430 36.675 1.00 90.06 76 LEU A C 1
ATOM 609 O O . LEU A 1 76 ? -21.224 13.244 35.939 1.00 90.06 76 LEU A O 1
ATOM 613 N N . ILE A 1 77 ? -23.447 13.460 36.221 1.00 91.00 77 ILE A N 1
ATOM 614 C CA . ILE A 1 77 ? -23.795 13.261 34.806 1.00 91.00 77 ILE A CA 1
ATOM 615 C C . ILE A 1 77 ? -23.177 14.363 33.941 1.00 91.00 77 ILE A C 1
ATOM 617 O O . ILE A 1 77 ? -22.552 14.062 32.926 1.00 91.00 77 ILE A O 1
ATOM 621 N N . ILE A 1 78 ? -23.299 15.626 34.360 1.00 94.69 78 ILE A N 1
ATOM 622 C CA . ILE A 1 78 ? -22.707 16.765 33.647 1.00 94.69 78 ILE A CA 1
ATOM 623 C C . ILE A 1 78 ? -21.181 16.629 33.593 1.00 94.69 78 ILE A C 1
ATOM 625 O O . ILE A 1 78 ? -20.592 16.819 32.533 1.00 94.69 78 ILE A O 1
ATOM 629 N N . THR A 1 79 ? -20.531 16.255 34.698 1.00 94.25 79 THR A N 1
ATOM 630 C CA . THR A 1 79 ? -19.079 16.045 34.739 1.00 94.25 79 THR A CA 1
ATOM 631 C C . THR A 1 79 ? -18.645 14.946 33.773 1.00 94.25 79 THR A C 1
ATOM 633 O O . THR A 1 79 ? -17.710 15.161 33.007 1.00 94.25 79 THR A O 1
ATOM 636 N N . LEU A 1 80 ? -19.327 13.797 33.755 1.00 91.25 80 LEU A N 1
ATOM 637 C CA . LEU A 1 80 ? -19.018 12.707 32.821 1.00 91.25 80 LEU A CA 1
ATOM 638 C C . LEU A 1 80 ? -19.210 13.130 31.365 1.00 91.25 80 LEU A C 1
ATOM 640 O O . LEU A 1 80 ? -18.385 12.799 30.517 1.00 91.25 80 LEU A O 1
ATOM 644 N N . PHE A 1 81 ? -20.269 13.890 31.085 1.00 92.94 81 PHE A N 1
ATOM 645 C CA . PHE A 1 81 ? -20.524 14.432 29.757 1.00 92.94 81 PHE A CA 1
ATOM 646 C C . PHE A 1 81 ? -19.393 15.372 29.325 1.00 92.94 81 PHE A C 1
ATOM 648 O O . PHE A 1 81 ? -18.843 15.212 28.242 1.00 92.94 81 PHE A O 1
ATOM 655 N N . ILE A 1 82 ? -18.967 16.290 30.196 1.00 95.31 82 ILE A N 1
ATOM 656 C CA . ILE A 1 82 ? -17.836 17.186 29.920 1.00 95.31 82 ILE A CA 1
ATOM 657 C C . ILE A 1 82 ? -16.550 16.390 29.675 1.00 95.31 82 ILE A C 1
ATOM 659 O O . ILE A 1 82 ? -15.856 16.665 28.702 1.00 95.31 82 ILE A O 1
ATOM 663 N N . VAL A 1 83 ? -16.243 15.389 30.508 1.00 93.38 83 VAL A N 1
ATOM 664 C CA . VAL A 1 83 ? -15.061 14.526 30.327 1.00 93.38 83 VAL A CA 1
ATOM 665 C C . VAL A 1 83 ? -15.107 13.806 28.981 1.00 93.38 83 VAL A C 1
ATOM 667 O O . VAL A 1 83 ? -14.105 13.804 28.274 1.00 93.38 83 VAL A O 1
ATOM 670 N N . PHE A 1 84 ? -16.260 13.252 28.598 1.00 90.50 84 PHE A N 1
ATOM 671 C CA . PHE A 1 84 ? -16.440 12.620 27.292 1.00 90.50 84 PHE A CA 1
ATOM 672 C C . PHE A 1 84 ? -16.151 13.600 26.151 1.00 90.50 84 PHE A C 1
ATOM 674 O O . PHE A 1 84 ? -15.380 13.282 25.253 1.00 90.50 84 PHE A O 1
ATOM 681 N N . PHE A 1 85 ? -16.705 14.813 26.197 1.00 91.56 85 PHE A N 1
ATOM 682 C CA . PHE A 1 85 ? -16.433 15.803 25.157 1.00 91.56 85 PHE A CA 1
ATOM 683 C C . PHE A 1 85 ? -14.963 16.222 25.126 1.00 91.56 85 PHE A C 1
ATOM 685 O O . PHE A 1 85 ? -14.384 16.268 24.046 1.00 91.56 85 PHE A O 1
ATOM 692 N N . LEU A 1 86 ? -14.339 16.480 26.276 1.00 91.62 86 LEU A N 1
ATOM 693 C CA . LEU A 1 86 ? -12.915 16.824 26.339 1.00 91.62 86 LEU A CA 1
ATOM 694 C C . LEU A 1 86 ? -12.028 15.717 25.751 1.00 91.62 86 LEU A C 1
ATOM 696 O O . LEU A 1 86 ? -11.091 16.024 25.018 1.00 91.62 86 LEU A O 1
ATOM 700 N N . ASP A 1 87 ? -12.353 14.452 26.023 1.00 87.75 87 ASP A N 1
ATOM 701 C CA . ASP A 1 87 ? -11.669 13.289 25.450 1.00 87.75 87 ASP A CA 1
ATOM 702 C C . ASP A 1 87 ? -11.836 13.220 23.921 1.00 87.75 87 ASP A C 1
ATOM 704 O O . ASP A 1 87 ? -10.856 13.050 23.199 1.00 87.75 87 ASP A O 1
ATOM 708 N N . GLN A 1 88 ? -13.047 13.450 23.402 1.00 88.25 88 GLN A N 1
ATOM 709 C CA . GLN A 1 88 ? -13.310 13.418 21.956 1.00 88.25 88 GLN A CA 1
ATOM 710 C C . GLN A 1 88 ? -12.740 14.626 21.196 1.00 88.25 88 GLN A C 1
ATOM 712 O O . GLN A 1 88 ? -12.375 14.505 20.026 1.00 88.25 88 GLN A O 1
ATOM 717 N N . PHE A 1 89 ? -12.647 15.794 21.837 1.00 84.00 89 PHE A N 1
ATOM 718 C CA . PHE A 1 89 ? -12.056 16.992 21.233 1.00 84.00 89 PHE A CA 1
ATOM 719 C C . PHE A 1 89 ? -10.527 16.922 21.148 1.00 84.00 89 PHE A C 1
ATOM 721 O O . PHE A 1 89 ? -9.929 17.650 20.350 1.00 84.00 89 PHE A O 1
ATOM 728 N N . TYR A 1 90 ? -9.881 16.052 21.928 1.00 77.75 90 TYR A N 1
ATOM 729 C CA . TYR A 1 90 ? -8.433 15.886 21.901 1.00 77.75 90 TYR A CA 1
ATOM 730 C C . TYR A 1 90 ? -7.985 15.070 20.678 1.00 77.75 90 TYR A C 1
ATOM 732 O O . TYR A 1 90 ? -7.619 13.897 20.756 1.00 77.75 90 TYR A O 1
ATOM 740 N N . VAL A 1 91 ? -7.989 15.710 19.509 1.00 75.00 91 VAL A N 1
ATOM 741 C CA . VAL A 1 91 ? -7.414 15.143 18.287 1.00 75.00 91 VAL A CA 1
ATOM 742 C C . VAL A 1 91 ? -5.914 15.415 18.293 1.00 75.00 91 VAL A C 1
ATOM 744 O O . VAL A 1 91 ? -5.473 16.521 17.987 1.00 75.00 91 VAL A O 1
ATOM 747 N N . ILE A 1 92 ? -5.108 14.403 18.618 1.00 74.75 92 ILE A N 1
ATOM 748 C CA . ILE A 1 92 ? -3.665 14.456 18.361 1.00 74.75 92 ILE A CA 1
ATOM 749 C C . ILE A 1 92 ? -3.493 14.436 16.836 1.00 74.75 92 ILE A C 1
ATOM 751 O O . ILE A 1 92 ? -3.834 13.419 16.222 1.00 74.75 92 ILE A O 1
ATOM 755 N N . PRO A 1 93 ? -2.980 15.504 16.193 1.00 67.75 93 PRO A N 1
ATOM 756 C CA . PRO A 1 93 ? -2.740 15.482 14.760 1.00 67.75 93 PRO A CA 1
ATOM 757 C C . PRO A 1 93 ? -1.695 14.407 14.462 1.00 67.75 93 PRO A C 1
ATOM 759 O O . PRO A 1 93 ? -0.501 14.566 14.722 1.00 67.75 93 PRO A O 1
ATOM 762 N N . THR A 1 94 ? -2.142 13.275 13.927 1.00 62.56 94 THR A N 1
ATOM 763 C CA . THR A 1 94 ? -1.234 12.238 13.455 1.00 62.56 94 THR A CA 1
ATOM 764 C C . THR A 1 94 ? -0.600 12.748 12.175 1.00 62.56 94 THR A C 1
ATOM 766 O O . THR A 1 94 ? -1.258 12.819 11.135 1.00 62.56 94 THR A O 1
ATOM 769 N N . LYS A 1 95 ? 0.677 13.128 12.235 1.00 57.28 95 LYS A N 1
ATOM 770 C CA . LYS A 1 95 ? 1.439 13.434 11.026 1.00 57.28 95 LYS A CA 1
ATOM 771 C C . LYS A 1 95 ? 1.405 12.189 10.135 1.00 57.28 95 LYS A C 1
ATOM 773 O O . LYS A 1 95 ? 1.786 11.103 10.573 1.00 57.28 95 LYS A O 1
ATOM 778 N N . LEU A 1 96 ? 0.925 12.331 8.899 1.00 59.22 96 LEU A N 1
ATOM 779 C CA . LEU A 1 96 ? 1.136 11.311 7.876 1.00 59.22 96 LEU A CA 1
ATOM 780 C C . LEU A 1 96 ? 2.651 11.161 7.737 1.00 59.22 96 LEU A C 1
ATOM 782 O O . LEU A 1 96 ? 3.332 12.067 7.267 1.00 59.22 96 LEU A O 1
ATOM 786 N N . ASN A 1 97 ? 3.191 10.039 8.209 1.00 61.31 97 ASN A N 1
ATOM 787 C CA . ASN A 1 97 ? 4.637 9.809 8.247 1.00 61.31 97 ASN A CA 1
ATOM 788 C C . ASN A 1 97 ? 5.261 9.651 6.850 1.00 61.31 97 ASN A C 1
ATOM 790 O O . ASN A 1 97 ? 6.467 9.448 6.747 1.00 61.31 97 ASN A O 1
ATOM 794 N N . GLN A 1 98 ? 4.465 9.723 5.779 1.00 69.44 98 GLN A N 1
ATOM 795 C CA . GLN A 1 98 ? 4.936 9.518 4.421 1.00 69.44 98 GLN A CA 1
ATOM 796 C C . GLN A 1 98 ? 4.341 10.548 3.466 1.00 69.44 98 GLN A C 1
ATOM 798 O O . GLN A 1 98 ? 3.124 10.663 3.331 1.00 69.44 98 GLN A O 1
ATOM 803 N N . GLU A 1 99 ? 5.229 11.282 2.802 1.00 80.12 99 GLU A N 1
ATOM 804 C CA . GLU A 1 99 ? 4.872 12.239 1.762 1.00 80.12 99 GLU A CA 1
ATOM 805 C C . GLU A 1 99 ? 4.411 11.495 0.501 1.00 80.12 99 GLU A C 1
ATOM 807 O O . GLU A 1 99 ? 5.081 10.573 0.016 1.00 80.12 99 GLU A O 1
ATOM 812 N N . ILE A 1 100 ? 3.248 11.898 -0.015 1.00 88.38 100 ILE A N 1
ATOM 813 C CA . ILE A 1 100 ? 2.631 11.364 -1.234 1.00 88.38 100 ILE A CA 1
ATOM 814 C C . ILE A 1 100 ? 2.713 12.395 -2.373 1.00 88.38 100 ILE A C 1
ATOM 816 O O . ILE A 1 100 ? 2.535 13.592 -2.116 1.00 88.38 100 ILE A O 1
ATOM 820 N N . PRO A 1 101 ? 2.944 11.971 -3.631 1.00 93.75 101 PRO A N 1
ATOM 821 C CA . PRO A 1 101 ? 3.101 12.874 -4.768 1.00 93.75 101 PRO A CA 1
ATOM 822 C C . PRO A 1 101 ? 1.744 13.356 -5.305 1.00 93.75 101 PRO A C 1
ATOM 824 O O . PRO A 1 101 ? 1.256 12.946 -6.362 1.00 93.75 101 PRO A O 1
ATOM 827 N N . THR A 1 102 ? 1.104 14.232 -4.533 1.00 93.31 102 THR A N 1
ATOM 828 C CA . THR A 1 102 ? -0.259 14.713 -4.788 1.00 93.31 102 THR A CA 1
ATOM 829 C C . THR A 1 102 ? -0.382 15.421 -6.140 1.00 93.31 102 THR A C 1
ATOM 831 O O . THR A 1 102 ? -1.365 15.200 -6.852 1.00 93.31 102 THR A O 1
ATOM 834 N N . LYS A 1 103 ? 0.602 16.237 -6.547 1.00 95.31 103 LYS A N 1
ATOM 835 C CA . LYS A 1 103 ? 0.563 16.929 -7.850 1.00 95.31 103 LYS A CA 1
ATOM 836 C C . LYS A 1 103 ? 0.665 15.942 -9.011 1.00 95.31 103 LYS A C 1
ATOM 838 O O . LYS A 1 103 ? -0.029 16.138 -10.006 1.00 95.31 103 LYS A O 1
ATOM 843 N N . ILE A 1 104 ? 1.482 14.892 -8.898 1.00 96.75 104 ILE A N 1
ATOM 844 C CA . ILE A 1 104 ? 1.556 13.820 -9.905 1.00 96.75 104 ILE A CA 1
ATOM 845 C C . ILE A 1 104 ? 0.215 13.081 -9.995 1.00 96.75 104 ILE A C 1
ATOM 847 O O . ILE A 1 104 ? -0.265 12.832 -11.101 1.00 96.75 104 ILE A O 1
ATOM 851 N N . TYR A 1 105 ? -0.426 12.770 -8.864 1.00 96.25 105 TYR A N 1
ATOM 852 C CA . TYR A 1 105 ? -1.735 12.110 -8.870 1.00 96.25 105 TYR A CA 1
ATOM 853 C C . TYR A 1 105 ? -2.804 12.946 -9.577 1.00 96.25 105 TYR A C 1
ATOM 855 O O . TYR A 1 105 ? -3.489 12.439 -10.467 1.00 96.25 105 TYR A O 1
ATOM 863 N N . TYR A 1 106 ? -2.916 14.235 -9.252 1.00 96.50 106 TYR A N 1
ATOM 864 C CA . TYR A 1 106 ? -3.859 15.116 -9.944 1.00 96.50 106 TYR A CA 1
ATOM 865 C C . TYR A 1 106 ? -3.504 15.300 -11.419 1.00 96.50 106 TYR A C 1
ATOM 867 O O . TYR A 1 106 ? -4.397 15.257 -12.259 1.00 96.50 106 TYR A O 1
ATOM 875 N N . TYR A 1 107 ? -2.217 15.412 -11.759 1.00 95.69 107 TYR A N 1
ATOM 876 C CA . TYR A 1 107 ? -1.777 15.475 -13.152 1.00 95.69 107 TYR A CA 1
ATOM 877 C C . TYR A 1 107 ? -2.224 14.250 -13.955 1.00 95.69 107 TYR A C 1
ATOM 879 O O . TYR A 1 107 ? -2.629 14.386 -15.109 1.00 95.69 107 TYR A O 1
ATOM 887 N N . LEU A 1 108 ? -2.159 13.055 -13.359 1.00 97.00 108 LEU A N 1
ATOM 888 C CA . LEU A 1 108 ? -2.575 11.817 -14.010 1.00 97.00 108 LEU A CA 1
ATOM 889 C C . LEU A 1 108 ? -4.084 11.709 -14.195 1.00 97.00 108 LEU A C 1
ATOM 891 O O . LEU A 1 108 ? -4.496 10.966 -15.081 1.00 97.00 108 LEU A O 1
ATOM 895 N N . LYS A 1 109 ? -4.906 12.417 -13.415 1.00 96.44 109 LYS A N 1
ATOM 896 C CA . LYS A 1 109 ? -6.372 12.346 -13.501 1.00 96.44 109 LYS A CA 1
ATOM 897 C C . LYS A 1 109 ? -6.872 12.581 -14.929 1.00 96.44 109 LYS A C 1
ATOM 899 O O . LYS A 1 109 ? -7.577 11.730 -15.466 1.00 96.44 109 LYS A O 1
ATOM 904 N N . ASP A 1 110 ? -6.370 13.627 -15.580 1.00 93.88 110 ASP A N 1
ATOM 905 C CA . ASP A 1 110 ? -6.808 14.055 -16.917 1.00 93.88 110 ASP A CA 1
ATOM 906 C C . ASP A 1 110 ? -6.032 13.388 -18.069 1.00 93.88 110 ASP A C 1
ATOM 908 O O . ASP A 1 110 ? -6.181 13.749 -19.237 1.00 93.88 110 ASP A O 1
ATOM 912 N N . LYS A 1 111 ? -5.161 12.416 -17.767 1.00 95.38 111 LYS A N 1
ATOM 913 C CA . LYS A 1 111 ? -4.401 11.677 -18.786 1.00 95.38 111 LYS A CA 1
ATOM 914 C C . LYS A 1 111 ? -5.172 10.476 -19.335 1.00 95.38 111 LYS A C 1
ATOM 916 O O . LYS A 1 111 ? -6.024 9.933 -18.623 1.00 95.38 111 LYS A O 1
ATOM 921 N N . PRO A 1 112 ? -4.846 10.027 -20.568 1.00 95.12 112 PRO A N 1
ATOM 922 C CA . PRO A 1 112 ? -5.446 8.843 -21.173 1.00 95.12 112 PRO A CA 1
ATOM 923 C C . PRO A 1 112 ? -5.450 7.618 -20.254 1.00 95.12 112 PRO A C 1
ATOM 925 O O . PRO A 1 112 ? -4.606 7.467 -19.371 1.00 95.12 112 PRO A O 1
ATOM 928 N N . GLN A 1 113 ? -6.392 6.706 -20.490 1.00 94.50 113 GLN A N 1
ATOM 929 C CA . GLN A 1 113 ? -6.478 5.465 -19.724 1.00 94.50 113 GLN A CA 1
ATOM 930 C C . GLN A 1 113 ? -5.217 4.606 -19.884 1.00 94.50 113 GLN A C 1
ATOM 932 O O . GLN A 1 113 ? -4.661 4.489 -20.983 1.00 94.50 113 GLN 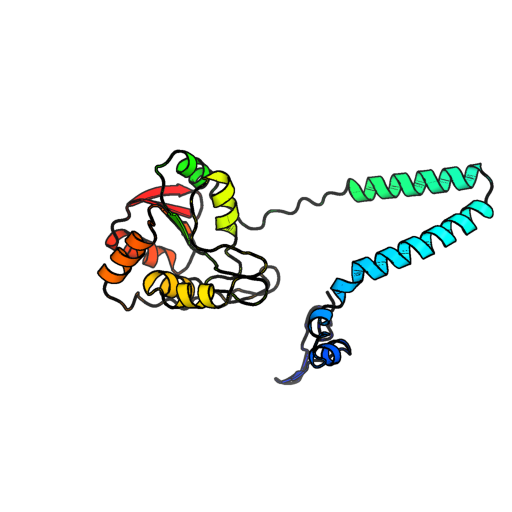A O 1
ATOM 937 N N . GLY A 1 114 ? -4.794 3.993 -18.781 1.00 96.19 114 GLY A N 1
ATOM 938 C CA . GLY A 1 114 ? -3.614 3.139 -18.676 1.00 96.19 114 GLY A CA 1
ATOM 939 C C . GLY A 1 114 ? -3.308 2.800 -17.221 1.00 96.19 114 GLY A C 1
ATOM 940 O O . GLY A 1 114 ? -3.667 3.559 -16.320 1.00 96.19 114 GLY A O 1
ATOM 941 N N . THR A 1 115 ? -2.648 1.670 -16.999 1.00 98.00 115 THR A N 1
ATOM 942 C CA . THR A 1 115 ? -2.248 1.212 -15.668 1.00 98.00 115 THR A CA 1
ATOM 943 C C . THR A 1 115 ? -1.097 2.067 -15.139 1.00 98.00 115 THR A C 1
ATOM 945 O O . THR A 1 115 ? -0.151 2.383 -15.874 1.00 98.00 115 THR A O 1
ATOM 948 N N . VAL A 1 116 ? -1.180 2.436 -13.860 1.00 98.06 116 VAL A N 1
ATOM 949 C CA . VAL A 1 116 ? -0.144 3.160 -13.119 1.00 98.06 116 VAL A CA 1
ATOM 950 C C . VAL A 1 116 ? 0.654 2.159 -12.284 1.00 98.06 116 VAL A C 1
ATOM 952 O O . VAL A 1 116 ? 0.111 1.475 -11.416 1.00 98.06 116 VAL A O 1
ATOM 955 N N . LEU A 1 117 ? 1.955 2.064 -12.547 1.00 98.00 117 LEU A N 1
ATOM 956 C CA . LEU A 1 117 ? 2.898 1.307 -11.729 1.00 98.00 117 LEU A CA 1
ATOM 957 C C . LEU A 1 117 ? 3.645 2.278 -10.815 1.00 98.00 117 LEU A C 1
ATOM 959 O O . LEU A 1 117 ? 4.550 2.986 -11.248 1.00 98.00 117 LEU A O 1
ATOM 963 N N . GLU A 1 118 ? 3.279 2.316 -9.544 1.00 97.06 118 GLU A N 1
ATOM 964 C CA . GLU A 1 118 ? 4.014 3.092 -8.548 1.00 97.06 118 GLU A CA 1
ATOM 965 C C . GLU A 1 118 ? 5.080 2.220 -7.874 1.00 97.06 118 GLU A C 1
ATOM 967 O O . GLU A 1 118 ? 4.866 1.040 -7.620 1.00 97.06 118 GLU A O 1
ATOM 972 N N . ILE A 1 119 ? 6.271 2.771 -7.654 1.00 96.88 119 ILE A N 1
ATOM 973 C CA . ILE A 1 119 ? 7.437 2.055 -7.144 1.00 96.88 119 ILE A CA 1
ATOM 974 C C . ILE A 1 119 ? 7.991 2.842 -5.949 1.00 96.88 119 ILE A C 1
ATOM 976 O O . ILE A 1 119 ? 8.478 3.960 -6.136 1.00 96.88 119 ILE A O 1
ATOM 980 N N . PRO A 1 120 ? 7.986 2.269 -4.734 1.00 95.56 120 PRO A N 1
ATOM 981 C CA . PRO A 1 120 ? 7.663 0.873 -4.438 1.00 95.56 120 PRO A CA 1
ATOM 982 C C . PRO A 1 120 ? 6.148 0.577 -4.460 1.00 95.56 120 PRO A C 1
ATOM 984 O O . PRO A 1 120 ? 5.340 1.468 -4.229 1.00 95.56 120 PRO A O 1
ATOM 987 N N . PHE A 1 121 ? 5.784 -0.693 -4.670 1.00 96.50 121 PHE A N 1
ATOM 988 C CA . PHE A 1 121 ? 4.425 -1.227 -4.510 1.00 96.50 121 PHE A CA 1
ATOM 989 C C . PHE A 1 121 ? 4.433 -2.484 -3.638 1.00 96.50 121 PHE A C 1
ATOM 991 O O . PHE A 1 121 ? 5.484 -3.072 -3.355 1.00 96.50 121 PHE A O 1
ATOM 998 N N . THR A 1 122 ? 3.237 -2.926 -3.255 1.00 96.19 122 THR A N 1
ATOM 999 C CA . THR A 1 122 ? 3.014 -4.237 -2.648 1.00 96.19 122 THR A CA 1
ATOM 1000 C C . THR A 1 122 ? 1.791 -4.910 -3.238 1.00 96.19 122 THR A C 1
ATOM 1002 O O . THR A 1 122 ? 0.833 -4.225 -3.559 1.00 96.19 122 THR A O 1
ATOM 1005 N N . VAL A 1 123 ? 1.793 -6.233 -3.362 1.00 96.25 123 VAL A N 1
ATOM 1006 C CA . VAL A 1 123 ? 0.559 -7.030 -3.440 1.00 96.25 123 VAL A CA 1
ATOM 1007 C C . VAL A 1 123 ? 0.449 -7.708 -2.089 1.00 96.25 123 VAL A C 1
ATOM 1009 O O . VAL A 1 123 ? 1.326 -8.503 -1.754 1.00 96.25 123 VAL A O 1
ATOM 1012 N N . ARG A 1 124 ? -0.555 -7.364 -1.284 1.00 94.00 124 ARG A N 1
ATOM 1013 C CA . ARG A 1 124 ? -0.597 -7.792 0.117 1.00 94.00 124 ARG A CA 1
ATOM 1014 C C . ARG A 1 124 ? -1.995 -8.148 0.591 1.00 94.00 124 ARG A C 1
ATOM 1016 O O . ARG A 1 124 ? -2.971 -7.489 0.233 1.00 94.00 124 ARG A O 1
ATOM 1023 N N . ASP A 1 125 ? -2.041 -9.109 1.507 1.00 93.12 125 ASP A N 1
ATOM 1024 C CA . ASP A 1 125 ? -3.172 -9.324 2.396 1.00 93.12 125 ASP A CA 1
ATOM 1025 C C . ASP A 1 125 ? -2.762 -9.365 3.884 1.00 93.12 125 ASP A C 1
ATOM 1027 O O . ASP A 1 125 ? -1.684 -8.906 4.285 1.00 93.12 125 ASP A O 1
ATOM 1031 N N . GLY A 1 126 ? -3.657 -9.843 4.752 1.00 85.62 126 GLY A N 1
ATOM 1032 C CA . GLY A 1 126 ? -3.380 -9.950 6.186 1.00 85.62 126 GLY A CA 1
ATOM 1033 C C . GLY A 1 126 ? -2.300 -10.976 6.575 1.00 85.62 126 GLY A C 1
ATOM 1034 O O . GLY A 1 126 ? -1.946 -11.033 7.755 1.00 85.62 126 GLY A O 1
ATOM 1035 N N . PHE A 1 127 ? -1.814 -11.798 5.640 1.00 84.00 127 PHE A N 1
ATOM 1036 C CA . PHE A 1 127 ? -0.969 -12.972 5.899 1.00 84.00 127 PHE A CA 1
ATOM 1037 C C . PHE A 1 127 ? 0.278 -13.010 5.014 1.00 84.00 127 PHE A C 1
ATOM 1039 O O . PHE A 1 127 ? 1.358 -13.318 5.512 1.00 84.00 127 PHE A O 1
ATOM 1046 N N . ASN A 1 128 ? 0.135 -12.658 3.741 1.00 89.31 128 ASN A N 1
ATOM 1047 C CA . ASN A 1 128 ? 1.145 -12.761 2.702 1.00 89.31 128 ASN A CA 1
ATOM 1048 C C . ASN A 1 128 ? 1.362 -11.406 2.020 1.00 89.31 128 ASN A C 1
ATOM 1050 O O . ASN A 1 128 ? 0.471 -10.552 1.968 1.00 89.31 128 ASN A O 1
ATOM 1054 N N . TYR A 1 129 ? 2.561 -11.206 1.475 1.00 94.62 129 TYR A N 1
ATOM 1055 C CA . TYR A 1 129 ? 2.862 -10.046 0.646 1.00 94.62 129 TYR A CA 1
ATOM 1056 C C . TYR A 1 129 ? 3.923 -10.352 -0.418 1.00 94.62 129 TYR A C 1
ATOM 1058 O O . TYR A 1 129 ? 4.721 -11.279 -0.284 1.00 94.62 129 TYR A O 1
ATOM 1066 N N . ILE A 1 130 ? 3.921 -9.545 -1.475 1.00 95.00 130 ILE A N 1
ATOM 1067 C CA . ILE A 1 130 ? 4.955 -9.449 -2.510 1.00 95.00 130 ILE A CA 1
ATOM 1068 C C . ILE A 1 130 ? 5.335 -7.973 -2.627 1.00 95.00 130 ILE A C 1
ATOM 1070 O O . ILE A 1 130 ? 4.468 -7.101 -2.515 1.00 95.00 130 ILE A O 1
ATOM 1074 N N . GLY A 1 131 ? 6.610 -7.680 -2.874 1.00 94.94 131 GLY A N 1
ATOM 1075 C CA . GLY A 1 131 ? 7.098 -6.305 -2.939 1.00 94.94 131 GLY A CA 1
ATOM 1076 C C . GLY A 1 131 ? 7.338 -5.729 -1.553 1.00 94.94 131 GLY A C 1
ATOM 1077 O O . GLY A 1 131 ? 7.529 -6.462 -0.587 1.00 94.94 131 GLY A O 1
ATOM 1078 N N . PHE A 1 132 ? 7.306 -4.408 -1.437 1.00 94.75 132 PHE A N 1
ATOM 1079 C CA . PHE A 1 132 ? 7.601 -3.754 -0.170 1.00 94.75 132 PHE A CA 1
ATOM 1080 C C . PHE A 1 132 ? 6.346 -3.639 0.697 1.00 94.75 132 PHE A C 1
ATOM 1082 O O . PHE A 1 132 ? 5.477 -2.826 0.418 1.00 94.75 132 PHE A O 1
ATOM 1089 N N . VAL A 1 133 ? 6.260 -4.395 1.792 1.00 91.88 133 VAL A N 1
ATOM 1090 C CA . VAL A 1 133 ? 5.044 -4.561 2.623 1.00 91.88 133 VAL A CA 1
ATOM 1091 C C . VAL A 1 133 ? 4.371 -3.264 3.130 1.00 91.88 133 VAL A C 1
ATOM 1093 O O . VAL A 1 133 ? 3.182 -3.274 3.470 1.00 91.88 133 VAL A O 1
ATOM 1096 N N . HIS A 1 134 ? 5.112 -2.152 3.199 1.00 90.62 134 HIS A N 1
ATOM 1097 C CA . HIS A 1 134 ? 4.621 -0.830 3.621 1.00 90.62 134 HIS A CA 1
ATOM 1098 C C . HIS A 1 134 ? 4.228 0.090 2.450 1.00 90.62 134 HIS A C 1
ATOM 1100 O O . HIS A 1 134 ? 3.793 1.219 2.681 1.00 90.62 134 HIS A O 1
ATOM 1106 N N . ALA A 1 135 ? 4.361 -0.375 1.207 1.00 92.25 135 ALA A N 1
ATOM 1107 C CA . ALA A 1 135 ? 4.093 0.383 -0.010 1.00 92.25 135 ALA A CA 1
ATOM 1108 C C . ALA A 1 135 ? 2.603 0.383 -0.408 1.00 92.25 135 ALA A C 1
ATOM 1110 O O . ALA A 1 135 ? 2.230 -0.085 -1.483 1.00 92.25 135 ALA A O 1
ATOM 1111 N N . ILE A 1 136 ? 1.737 0.857 0.490 1.00 91.00 136 ILE A N 1
ATOM 1112 C CA . ILE A 1 136 ? 0.275 0.918 0.287 1.00 91.00 136 ILE A CA 1
ATOM 1113 C C . ILE A 1 136 ? -0.211 2.263 -0.282 1.00 91.00 136 ILE A C 1
ATOM 1115 O O . ILE A 1 136 ? -1.388 2.418 -0.600 1.00 91.00 136 ILE A O 1
ATOM 1119 N N . GLN A 1 137 ? 0.693 3.231 -0.431 1.00 88.12 137 GLN A N 1
ATOM 1120 C CA . GLN A 1 137 ? 0.435 4.574 -0.964 1.00 88.12 137 GLN A CA 1
ATOM 1121 C C . GLN A 1 137 ? -0.170 4.582 -2.378 1.00 88.12 137 GLN A C 1
ATOM 1123 O O . GLN A 1 137 ? -1.006 5.461 -2.611 1.00 88.12 137 GLN A O 1
ATOM 1128 N N . PRO A 1 138 ? 0.119 3.607 -3.272 1.00 92.62 138 PRO A N 1
ATOM 1129 C CA . PRO A 1 138 ? -0.509 3.568 -4.593 1.00 92.62 138 PRO A CA 1
ATOM 1130 C C . PRO A 1 138 ? -2.046 3.555 -4.542 1.00 92.62 138 PRO A C 1
ATOM 1132 O O . PRO A 1 138 ? -2.702 4.087 -5.434 1.00 92.62 138 PRO A O 1
ATOM 1135 N N . MET A 1 139 ? -2.649 3.021 -3.470 1.00 94.50 139 MET A N 1
ATOM 1136 C CA . MET A 1 139 ? -4.107 3.038 -3.283 1.00 94.50 139 MET A CA 1
ATOM 1137 C C . MET A 1 139 ? -4.658 4.456 -3.076 1.00 94.50 139 MET A C 1
ATOM 1139 O O . MET A 1 139 ? -5.763 4.757 -3.521 1.00 94.50 139 MET A O 1
ATOM 1143 N N . ALA A 1 140 ? -3.897 5.346 -2.431 1.00 92.62 140 ALA A N 1
ATOM 1144 C CA . ALA A 1 140 ? -4.286 6.749 -2.297 1.00 92.62 140 ALA A CA 1
ATOM 1145 C C . ALA A 1 140 ? -4.236 7.461 -3.657 1.00 92.62 140 ALA A C 1
ATOM 1147 O O . ALA A 1 140 ? -5.154 8.209 -3.992 1.00 92.62 140 ALA A O 1
ATOM 1148 N N . GLY A 1 141 ? -3.208 7.173 -4.465 1.00 94.00 141 GLY A N 1
ATOM 1149 C CA . GLY A 1 141 ? -3.121 7.642 -5.848 1.00 94.00 141 GLY A CA 1
ATOM 1150 C C . GLY A 1 141 ? -4.312 7.178 -6.686 1.00 94.00 141 GLY A C 1
ATOM 1151 O O . GLY A 1 141 ? -4.955 8.003 -7.340 1.00 94.00 141 GLY A O 1
ATOM 1152 N N . GLN A 1 142 ? -4.676 5.894 -6.585 1.00 96.19 142 GLN A N 1
ATOM 1153 C CA . GLN A 1 142 ? -5.811 5.300 -7.299 1.00 96.19 142 GLN A CA 1
ATOM 1154 C C . GLN A 1 142 ? -7.123 6.055 -7.061 1.00 96.19 142 GLN A C 1
ATOM 1156 O O . GLN A 1 142 ? -7.864 6.295 -8.017 1.00 96.19 142 GLN A O 1
ATOM 1161 N N . LEU A 1 143 ? -7.392 6.466 -5.817 1.00 95.88 143 LEU A N 1
ATOM 1162 C CA . LEU A 1 143 ? -8.588 7.239 -5.463 1.00 95.88 143 LEU A CA 1
ATOM 1163 C C . LEU A 1 143 ? -8.615 8.637 -6.106 1.00 95.88 143 LEU A C 1
ATOM 1165 O O . LEU A 1 143 ? -9.693 9.191 -6.308 1.00 95.88 143 LEU A O 1
ATOM 1169 N N . ILE A 1 144 ? -7.453 9.204 -6.441 1.00 96.25 144 ILE A N 1
ATOM 1170 C CA . ILE A 1 144 ? -7.332 10.546 -7.028 1.00 96.25 144 ILE A CA 1
ATOM 1171 C C . ILE A 1 144 ? -7.356 10.486 -8.559 1.00 96.25 144 ILE A C 1
ATOM 1173 O O . ILE A 1 144 ? -8.136 11.199 -9.194 1.00 96.25 144 ILE A O 1
ATOM 1177 N N . HIS A 1 145 ? -6.499 9.658 -9.168 1.00 97.00 145 HIS A N 1
ATOM 1178 C CA . HIS A 1 145 ? -6.343 9.612 -10.626 1.00 97.00 145 HIS A CA 1
ATOM 1179 C C . HIS A 1 145 ? -7.311 8.641 -11.321 1.00 97.00 145 HIS A C 1
ATOM 1181 O O . HIS A 1 145 ? -7.417 8.678 -12.549 1.00 97.00 145 HIS A O 1
ATOM 1187 N N . GLY A 1 146 ? -7.985 7.757 -10.573 1.00 96.81 146 GLY A N 1
ATOM 1188 C CA . GLY A 1 146 ? -9.038 6.868 -11.082 1.00 96.81 146 GLY A CA 1
ATOM 1189 C C . GLY A 1 146 ? -8.574 5.841 -12.120 1.00 96.81 146 GLY A C 1
ATOM 1190 O O . GLY A 1 146 ? -9.355 5.444 -12.979 1.00 96.81 146 GLY A O 1
ATOM 1191 N N . LYS A 1 147 ? -7.298 5.437 -12.086 1.00 97.44 147 LYS A N 1
ATOM 1192 C CA . LYS A 1 147 ? -6.702 4.495 -13.055 1.00 97.44 147 LYS A CA 1
ATOM 1193 C C . LYS A 1 147 ? -6.358 3.175 -12.369 1.00 97.44 147 LYS A C 1
ATOM 1195 O O . LYS A 1 147 ? -6.074 3.201 -11.171 1.00 97.44 147 LYS A O 1
ATOM 1200 N N . PRO A 1 148 ? -6.345 2.043 -13.094 1.00 97.19 148 PRO A N 1
ATOM 1201 C CA . PRO A 1 148 ? -5.851 0.782 -12.552 1.00 97.19 148 PRO A CA 1
ATOM 1202 C C . PRO A 1 148 ? -4.426 0.937 -12.011 1.00 97.19 148 PRO A C 1
ATOM 1204 O O . PRO A 1 148 ? -3.607 1.629 -12.617 1.00 97.19 148 PRO A O 1
ATOM 1207 N N . ILE A 1 149 ? -4.134 0.283 -10.890 1.00 96.88 149 ILE A N 1
ATOM 1208 C CA . ILE A 1 149 ? -2.798 0.242 -10.289 1.00 96.88 149 ILE A CA 1
ATOM 1209 C C . ILE A 1 149 ? -2.280 -1.194 -10.245 1.00 96.88 149 ILE A C 1
ATOM 1211 O O . ILE A 1 149 ? -3.064 -2.144 -10.226 1.00 96.88 149 ILE A O 1
ATOM 1215 N N . ILE A 1 150 ? -0.958 -1.350 -10.199 1.00 94.69 150 ILE A N 1
ATOM 1216 C CA . ILE A 1 150 ? -0.330 -2.623 -9.836 1.00 94.69 150 ILE A CA 1
ATOM 1217 C C . ILE A 1 150 ? -0.132 -2.663 -8.322 1.00 94.69 150 ILE A C 1
ATOM 1219 O O . ILE A 1 150 ? 0.505 -1.782 -7.746 1.00 94.69 150 ILE A O 1
ATOM 1223 N N . GLY A 1 151 ? -0.647 -3.716 -7.688 1.00 90.94 151 GLY A N 1
ATOM 1224 C CA . GLY A 1 151 ? -0.572 -3.882 -6.242 1.00 90.94 151 GLY A CA 1
ATOM 1225 C C . GLY A 1 151 ? -1.737 -3.252 -5.479 1.00 90.94 151 GLY A C 1
ATOM 1226 O O . GLY A 1 151 ? -2.799 -2.976 -6.027 1.00 90.94 151 GLY A O 1
ATOM 1227 N N . GLY A 1 152 ? -1.539 -3.090 -4.177 1.00 93.50 152 GLY A N 1
ATOM 1228 C CA . GLY A 1 152 ? -2.529 -2.697 -3.192 1.00 93.50 152 GLY A CA 1
ATOM 1229 C C . GLY A 1 152 ? -2.591 -3.668 -2.013 1.00 93.50 152 GLY A C 1
ATOM 1230 O O . GLY A 1 152 ? -1.922 -4.706 -1.959 1.00 93.50 152 GLY A O 1
ATOM 1231 N N . TYR A 1 153 ? -3.431 -3.301 -1.055 1.00 94.75 153 TYR A N 1
ATOM 1232 C CA . TYR A 1 153 ? -3.735 -4.089 0.125 1.00 94.75 153 TYR A CA 1
ATOM 1233 C C . TYR A 1 153 ? -5.236 -4.360 0.189 1.00 94.75 153 TYR A C 1
ATOM 1235 O O . TYR A 1 153 ? -6.040 -3.429 0.232 1.00 94.75 153 TYR A O 1
ATOM 1243 N N . ILE A 1 154 ? -5.606 -5.637 0.240 1.00 93.06 154 ILE A N 1
ATOM 1244 C CA . ILE A 1 154 ? -6.978 -6.071 0.525 1.00 93.06 154 ILE A CA 1
ATOM 1245 C C . ILE A 1 154 ? -6.964 -7.136 1.620 1.00 93.06 154 ILE A C 1
ATOM 1247 O O . ILE A 1 154 ? -5.945 -7.767 1.874 1.00 93.06 154 ILE A O 1
ATOM 1251 N N . ALA A 1 155 ? -8.090 -7.352 2.302 1.00 90.12 155 ALA A N 1
ATOM 1252 C CA . ALA A 1 155 ? -8.121 -8.223 3.480 1.00 90.12 155 ALA A CA 1
ATOM 1253 C C . ALA A 1 155 ? -7.730 -9.683 3.180 1.00 90.12 155 ALA A C 1
ATOM 1255 O O . ALA A 1 155 ? -7.133 -10.342 4.037 1.00 90.12 155 ALA A O 1
ATOM 1256 N N . ARG A 1 156 ? -8.090 -10.181 1.989 1.00 90.50 156 ARG A N 1
ATOM 1257 C CA . ARG A 1 156 ? -7.860 -11.552 1.522 1.00 90.50 156 ARG A CA 1
ATOM 1258 C C . ARG A 1 156 ? -7.591 -11.563 0.028 1.00 90.50 156 ARG A C 1
ATOM 1260 O O . ARG A 1 156 ? -8.437 -11.127 -0.747 1.00 90.50 156 ARG A O 1
ATOM 1267 N N . VAL A 1 157 ? -6.435 -12.089 -0.348 1.00 92.81 157 VAL A N 1
ATOM 1268 C CA . VAL A 1 157 ? -6.040 -12.303 -1.740 1.00 92.81 157 VAL A CA 1
ATOM 1269 C C . VAL A 1 157 ? -5.933 -13.817 -1.954 1.00 92.81 157 VAL A C 1
ATOM 1271 O O . VAL A 1 157 ? -5.285 -14.473 -1.141 1.00 92.81 157 VAL A O 1
ATOM 1274 N N . PRO A 1 158 ? -6.558 -14.398 -2.994 1.00 94.00 158 PRO A N 1
ATOM 1275 C CA . PRO A 1 158 ? -6.350 -15.806 -3.329 1.00 94.00 158 PRO A CA 1
ATOM 1276 C C . PRO A 1 158 ? -4.877 -16.100 -3.644 1.00 94.00 158 PRO A C 1
ATOM 1278 O O . PRO A 1 158 ? -4.222 -15.294 -4.307 1.00 94.00 158 PRO A O 1
ATOM 1281 N N . ASP A 1 159 ? -4.375 -17.271 -3.245 1.00 93.69 159 ASP A N 1
ATOM 1282 C CA . ASP A 1 159 ? -2.967 -17.650 -3.454 1.00 93.69 159 ASP A CA 1
ATOM 1283 C C . ASP A 1 159 ? -2.544 -17.592 -4.931 1.00 93.69 159 ASP A C 1
ATOM 1285 O O . ASP A 1 159 ? -1.459 -17.106 -5.251 1.00 93.69 159 ASP A O 1
ATOM 1289 N N . SER A 1 160 ? -3.457 -17.932 -5.845 1.00 96.00 160 SER A N 1
ATOM 1290 C CA . SER A 1 160 ? -3.237 -17.852 -7.294 1.00 96.00 160 SER A CA 1
ATOM 1291 C C . SER A 1 160 ? -2.858 -16.452 -7.791 1.00 96.00 160 SER A C 1
ATOM 1293 O O . SER A 1 160 ? -2.126 -16.327 -8.772 1.00 96.00 160 SER A O 1
ATOM 1295 N N . ILE A 1 161 ? -3.306 -15.387 -7.119 1.00 94.69 161 ILE A N 1
ATOM 1296 C CA . ILE A 1 161 ? -2.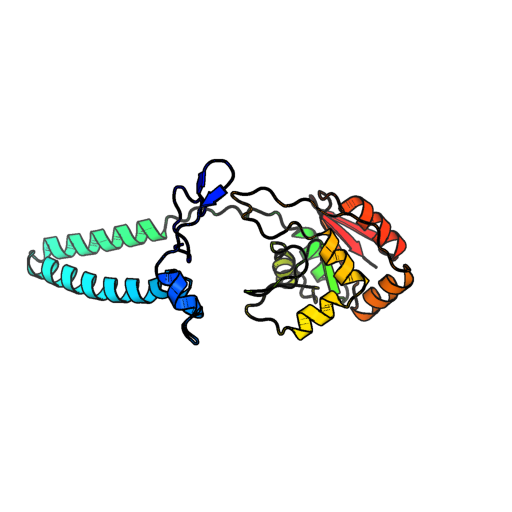935 -14.010 -7.465 1.00 94.69 161 ILE A CA 1
ATOM 1297 C C . ILE A 1 161 ? -1.493 -13.726 -7.042 1.00 94.69 161 ILE A C 1
ATOM 1299 O O . ILE A 1 161 ? -0.745 -13.097 -7.793 1.00 94.69 161 ILE A O 1
ATOM 1303 N N . PHE A 1 162 ? -1.073 -14.208 -5.870 1.00 95.31 162 PHE A N 1
ATOM 1304 C CA . PHE 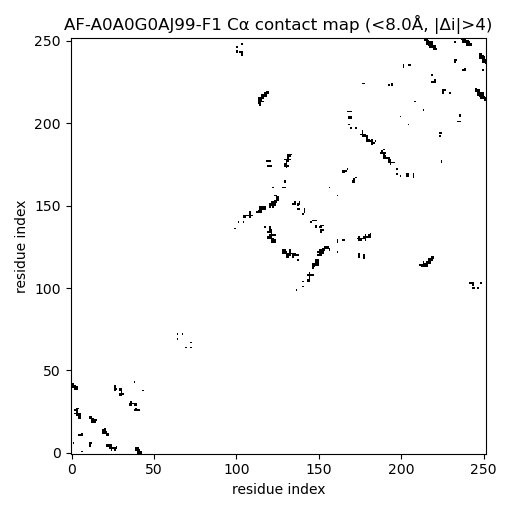A 1 162 ? 0.325 -14.099 -5.462 1.00 95.31 162 PHE A CA 1
ATOM 1305 C C . PHE A 1 162 ? 1.231 -14.872 -6.426 1.00 95.31 162 PHE A C 1
ATOM 1307 O O . PHE A 1 162 ? 2.267 -14.350 -6.843 1.00 95.31 162 PHE A O 1
ATOM 1314 N N . ASP A 1 163 ? 0.830 -16.076 -6.823 1.00 95.81 163 ASP A N 1
ATOM 1315 C CA . ASP A 1 163 ? 1.593 -16.896 -7.764 1.00 95.81 163 ASP A CA 1
ATOM 1316 C C . ASP A 1 163 ? 1.673 -16.245 -9.147 1.00 95.81 163 ASP A C 1
ATOM 1318 O O . ASP A 1 163 ? 2.758 -16.176 -9.729 1.00 95.81 163 ASP A O 1
ATOM 1322 N N . TYR A 1 164 ? 0.572 -15.653 -9.621 1.00 95.88 164 TYR A N 1
ATOM 1323 C CA . TYR A 1 164 ? 0.556 -14.857 -10.846 1.00 95.88 164 TYR A CA 1
ATOM 1324 C C . TYR A 1 164 ? 1.608 -13.741 -10.794 1.00 95.88 164 TYR A C 1
ATOM 1326 O O . TYR A 1 164 ? 2.510 -13.713 -11.631 1.00 95.88 164 TYR A O 1
ATOM 1334 N N . TYR A 1 165 ? 1.583 -12.881 -9.771 1.00 95.25 165 TYR A N 1
ATOM 1335 C CA . TYR A 1 165 ? 2.542 -11.774 -9.660 1.00 95.25 165 TYR A CA 1
ATOM 1336 C C . TYR A 1 165 ? 3.996 -12.226 -9.460 1.00 95.25 165 TYR A C 1
ATOM 1338 O O . TYR A 1 165 ? 4.908 -11.554 -9.941 1.00 95.25 165 TYR A O 1
ATOM 1346 N N . LYS A 1 166 ? 4.239 -13.360 -8.789 1.00 94.19 166 LYS A N 1
ATOM 1347 C CA . LYS A 1 166 ? 5.586 -13.953 -8.671 1.00 94.19 166 LYS A CA 1
ATOM 1348 C C . LYS A 1 166 ? 6.088 -14.520 -9.999 1.00 94.19 166 LYS A C 1
ATOM 1350 O O . LYS A 1 166 ? 7.295 -14.497 -10.236 1.00 94.19 166 LYS A O 1
ATOM 1355 N N . SER A 1 167 ? 5.186 -15.044 -10.830 1.00 96.00 167 SER A N 1
ATOM 1356 C CA . SER A 1 167 ? 5.523 -15.644 -12.128 1.00 96.00 167 SER A CA 1
ATOM 1357 C C . SER A 1 167 ? 5.885 -14.608 -13.197 1.00 96.00 167 SER A C 1
ATOM 1359 O O . SER A 1 167 ? 6.647 -14.907 -14.118 1.00 96.00 167 SER A O 1
ATOM 1361 N N . LEU A 1 168 ? 5.384 -13.377 -13.050 1.00 97.00 168 LEU A N 1
ATOM 1362 C CA . LEU A 1 168 ? 5.731 -12.246 -13.901 1.00 97.00 168 LEU A CA 1
ATOM 1363 C C . LEU A 1 168 ? 7.227 -11.924 -13.786 1.00 97.00 168 LEU A C 1
ATOM 1365 O O . LEU A 1 168 ? 7.755 -11.683 -12.696 1.00 97.00 168 LEU A O 1
ATOM 1369 N N . LYS A 1 169 ? 7.929 -11.905 -14.921 1.00 97.81 169 LYS A N 1
ATOM 1370 C CA . LYS A 1 169 ? 9.391 -11.780 -14.956 1.00 97.81 169 LYS A CA 1
ATOM 1371 C C . LYS A 1 169 ? 9.833 -10.375 -14.574 1.00 97.81 169 LYS A C 1
ATOM 1373 O O . LYS A 1 169 ? 10.838 -10.237 -13.878 1.00 97.81 169 LYS A O 1
ATOM 1378 N N . PHE A 1 170 ? 9.123 -9.341 -15.026 1.00 97.94 170 PHE A N 1
ATOM 1379 C CA . PHE A 1 170 ? 9.464 -7.947 -14.736 1.00 97.94 170 PHE A CA 1
ATOM 1380 C C . PHE A 1 170 ? 8.862 -7.464 -13.412 1.00 97.94 170 PHE A C 1
ATOM 1382 O O . PHE A 1 170 ? 9.608 -7.006 -12.547 1.00 97.94 170 PHE A O 1
ATOM 1389 N N . ILE A 1 171 ? 7.559 -7.636 -13.186 1.00 97.75 171 ILE A N 1
ATOM 1390 C CA . ILE A 1 171 ? 6.905 -7.243 -11.928 1.00 97.75 171 ILE A CA 1
ATOM 1391 C C . ILE A 1 171 ? 7.444 -8.050 -10.741 1.00 97.75 171 ILE A C 1
ATOM 1393 O O . ILE A 1 171 ? 7.758 -7.467 -9.701 1.00 97.75 171 ILE A O 1
ATOM 1397 N N . GLY A 1 172 ? 7.637 -9.363 -10.894 1.00 96.88 172 GLY A N 1
ATOM 1398 C CA . GLY A 1 172 ? 8.236 -10.204 -9.856 1.00 96.88 172 GLY A CA 1
ATOM 1399 C C . GLY A 1 172 ? 9.697 -9.843 -9.564 1.00 96.88 172 GLY A C 1
ATOM 1400 O O . GLY A 1 172 ? 10.132 -9.920 -8.415 1.00 96.88 172 GLY A O 1
ATOM 1401 N N . TYR A 1 173 ? 10.455 -9.392 -10.570 1.00 97.62 173 TYR A N 1
ATOM 1402 C CA . TYR A 1 173 ? 11.794 -8.827 -10.372 1.00 97.62 173 TYR A CA 1
ATOM 1403 C C . TYR A 1 173 ? 11.745 -7.519 -9.573 1.00 97.62 173 TYR A C 1
ATOM 1405 O O . TYR A 1 173 ? 12.441 -7.403 -8.562 1.00 97.62 173 TYR A O 1
ATOM 1413 N N . LEU A 1 174 ? 10.896 -6.567 -9.980 1.00 97.44 174 LEU A N 1
ATOM 1414 C CA . LEU A 1 174 ? 10.735 -5.290 -9.282 1.00 97.44 174 LEU A CA 1
ATOM 1415 C C . LEU A 1 174 ? 10.362 -5.516 -7.819 1.00 97.44 174 LEU A C 1
ATOM 1417 O O . LEU A 1 174 ? 10.988 -4.942 -6.934 1.00 97.44 174 LEU A O 1
ATOM 1421 N N . ALA A 1 175 ? 9.411 -6.415 -7.560 1.00 96.69 175 ALA A N 1
ATOM 1422 C CA . ALA A 1 175 ? 9.001 -6.779 -6.213 1.00 96.69 175 ALA A CA 1
ATOM 1423 C C . ALA A 1 175 ? 10.170 -7.255 -5.330 1.00 96.69 175 ALA A C 1
ATOM 1425 O O . ALA A 1 175 ? 10.209 -6.919 -4.151 1.00 96.69 175 ALA A O 1
ATOM 1426 N N . LYS A 1 176 ? 11.139 -7.994 -5.882 1.00 95.44 176 LYS A N 1
ATOM 1427 C CA . LYS A 1 176 ? 12.304 -8.480 -5.122 1.00 95.44 176 LYS A CA 1
ATOM 1428 C C . LYS A 1 176 ? 13.292 -7.368 -4.775 1.00 95.44 176 LYS A C 1
ATOM 1430 O O . LYS A 1 176 ? 13.812 -7.357 -3.666 1.00 95.44 176 LYS A O 1
ATOM 1435 N N . ILE A 1 177 ? 13.561 -6.448 -5.704 1.00 95.94 177 ILE A N 1
ATOM 1436 C CA . ILE A 1 177 ? 14.567 -5.393 -5.490 1.00 95.94 177 ILE A CA 1
ATOM 1437 C C . ILE A 1 177 ? 14.037 -4.215 -4.665 1.00 95.94 177 ILE A C 1
ATOM 1439 O O . ILE A 1 177 ? 14.826 -3.442 -4.136 1.00 95.94 177 ILE A O 1
ATOM 1443 N N . ILE A 1 178 ? 12.717 -4.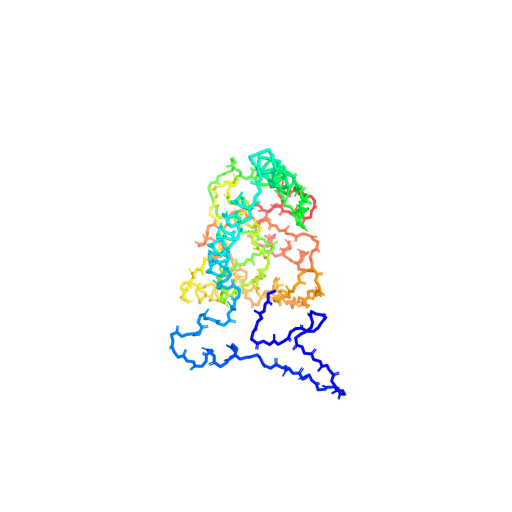029 -4.581 1.00 95.62 178 ILE A N 1
ATOM 1444 C CA . ILE A 1 178 ? 12.128 -2.957 -3.765 1.00 95.62 178 ILE A CA 1
ATOM 1445 C C . ILE A 1 178 ? 11.824 -3.401 -2.337 1.00 95.62 178 ILE A C 1
ATOM 1447 O O . ILE A 1 178 ? 11.611 -2.545 -1.479 1.00 95.62 178 ILE A O 1
ATOM 1451 N N . ASP A 1 179 ? 11.763 -4.710 -2.083 1.00 94.31 179 ASP A N 1
ATOM 1452 C CA . ASP A 1 179 ? 11.418 -5.233 -0.768 1.00 94.31 179 ASP A CA 1
ATOM 1453 C C . ASP A 1 179 ? 12.547 -4.975 0.240 1.00 94.31 179 ASP A C 1
ATOM 1455 O O . ASP A 1 179 ? 13.720 -5.268 0.009 1.00 94.31 179 ASP A O 1
ATOM 1459 N N . LYS A 1 180 ? 12.160 -4.409 1.383 1.00 89.94 180 LYS A N 1
ATOM 1460 C CA . LYS A 1 180 ? 13.031 -4.106 2.526 1.00 89.94 180 LYS A CA 1
ATOM 1461 C C . LYS A 1 180 ? 12.691 -4.964 3.744 1.00 89.94 180 LYS A C 1
ATOM 1463 O O . LYS A 1 180 ? 13.149 -4.676 4.852 1.00 89.94 180 LYS A O 1
ATOM 1468 N N . GLY A 1 181 ? 11.862 -5.986 3.554 1.00 86.88 181 GLY A N 1
ATOM 1469 C CA . GLY A 1 181 ? 11.339 -6.831 4.610 1.00 86.88 181 GLY A CA 1
ATOM 1470 C C . GLY A 1 181 ? 10.204 -6.177 5.393 1.00 86.88 181 GLY A C 1
ATOM 1471 O O . GLY A 1 181 ? 9.864 -5.003 5.226 1.00 86.88 181 GLY A O 1
ATOM 1472 N N . ASN A 1 182 ? 9.622 -6.979 6.279 1.00 85.88 182 ASN A N 1
ATOM 1473 C CA . ASN A 1 182 ? 8.570 -6.565 7.191 1.00 85.88 182 ASN A CA 1
ATOM 1474 C C . ASN A 1 182 ? 9.170 -6.166 8.537 1.00 85.88 182 ASN A C 1
ATOM 1476 O O . ASN A 1 182 ? 9.614 -7.024 9.298 1.00 85.88 182 ASN A O 1
ATOM 1480 N N . TYR A 1 183 ? 9.186 -4.863 8.805 1.00 82.25 183 TYR A N 1
ATOM 1481 C CA . TYR A 1 183 ? 9.745 -4.278 10.018 1.00 82.25 183 TYR A CA 1
ATOM 1482 C C . TYR A 1 183 ? 8.776 -3.250 10.603 1.00 82.25 183 TYR A C 1
ATOM 1484 O O . TYR A 1 183 ? 7.826 -2.808 9.958 1.00 82.25 183 TYR A O 1
ATOM 1492 N N . ASN A 1 184 ? 8.980 -2.848 11.852 1.00 79.12 184 ASN A N 1
ATOM 1493 C CA . ASN A 1 184 ? 8.222 -1.73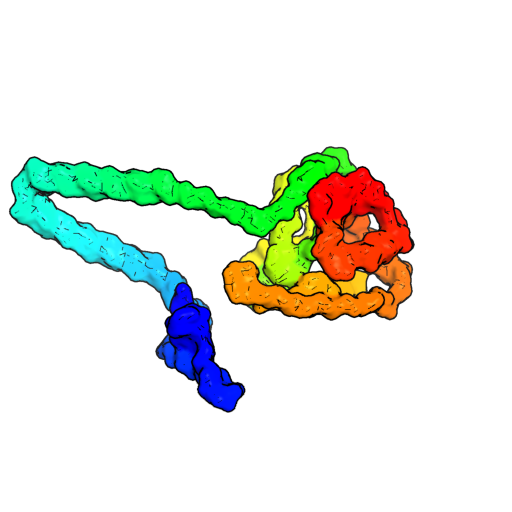5 12.415 1.00 79.12 184 ASN A CA 1
ATOM 1494 C C . ASN A 1 184 ? 8.894 -0.397 12.054 1.00 79.12 184 ASN A C 1
ATOM 1496 O O . ASN A 1 184 ? 9.914 -0.074 12.662 1.00 79.12 184 ASN A O 1
ATOM 1500 N N . PRO A 1 185 ? 8.327 0.443 11.166 1.00 76.44 185 PRO A N 1
ATOM 1501 C CA . PRO A 1 185 ? 8.991 1.671 10.722 1.00 76.44 18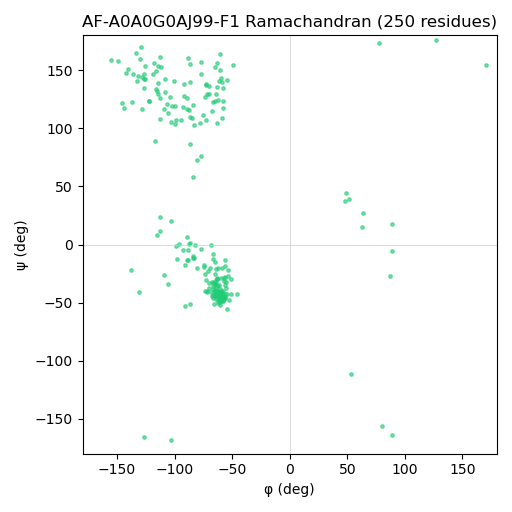5 PRO A CA 1
ATOM 1502 C C . PRO A 1 185 ? 9.196 2.713 11.829 1.00 76.44 185 PRO A C 1
ATOM 1504 O O . PRO A 1 185 ? 9.988 3.632 11.657 1.00 76.44 185 PRO A O 1
ATOM 1507 N N . LEU A 1 186 ? 8.512 2.576 12.969 1.00 76.38 186 LEU A N 1
ATOM 1508 C CA . LEU A 1 186 ? 8.670 3.466 14.122 1.00 76.38 186 LEU A CA 1
ATOM 1509 C C . LEU A 1 186 ? 9.756 3.001 15.101 1.00 76.38 186 LEU A C 1
ATOM 1511 O O . LEU A 1 186 ? 10.080 3.731 16.034 1.00 76.38 186 LEU A O 1
ATOM 1515 N N . ARG A 1 187 ? 10.247 1.762 14.978 1.00 74.38 187 ARG A N 1
ATOM 1516 C CA . ARG A 1 187 ? 11.064 1.112 16.023 1.00 74.38 187 ARG A CA 1
ATOM 1517 C C . ARG A 1 187 ? 12.263 0.342 15.495 1.00 74.38 187 ARG A C 1
ATOM 1519 O O . ARG A 1 187 ? 13.200 0.093 16.245 1.00 74.38 187 ARG A O 1
ATOM 1526 N N . GLU A 1 188 ? 12.224 -0.053 14.234 1.00 74.88 188 GLU A N 1
ATOM 1527 C CA . GLU A 1 188 ? 13.196 -0.926 13.597 1.00 74.88 188 GLU A CA 1
ATOM 1528 C C . GLU A 1 188 ? 13.711 -0.254 12.324 1.00 74.88 188 GLU A C 1
ATOM 1530 O O . GLU A 1 188 ? 12.987 0.476 11.642 1.00 74.88 188 GLU A O 1
ATOM 1535 N N . LYS A 1 189 ? 14.984 -0.493 12.004 1.00 79.06 189 LYS A N 1
ATOM 1536 C CA . LYS A 1 189 ? 15.549 -0.078 10.719 1.00 79.06 189 LYS A CA 1
ATOM 1537 C C . LYS A 1 189 ? 15.086 -1.046 9.638 1.00 79.06 189 LYS A C 1
ATOM 1539 O O . LYS A 1 189 ? 14.942 -2.239 9.891 1.00 79.06 189 LYS A O 1
ATOM 1544 N N . SER A 1 190 ? 14.895 -0.521 8.433 1.00 81.44 190 SER A N 1
ATOM 1545 C CA . SER A 1 190 ? 14.563 -1.343 7.277 1.00 81.44 190 SER A CA 1
ATOM 1546 C C . SER A 1 190 ? 15.662 -2.361 6.987 1.00 81.44 190 SER A C 1
ATOM 1548 O O . SER A 1 190 ? 16.843 -2.068 7.193 1.00 81.44 190 SER A O 1
ATOM 1550 N N . GLY A 1 191 ? 15.286 -3.513 6.433 1.00 78.88 191 GLY A N 1
ATOM 1551 C CA . GLY A 1 191 ? 16.248 -4.445 5.860 1.00 78.88 191 GLY A CA 1
ATOM 1552 C C . GLY A 1 191 ? 17.043 -3.815 4.714 1.00 78.88 191 GLY A C 1
ATOM 1553 O O . GLY A 1 191 ? 16.682 -2.768 4.162 1.00 78.88 191 GLY A O 1
ATOM 1554 N N . ASN A 1 192 ? 18.153 -4.459 4.360 1.00 81.38 192 ASN A N 1
ATOM 1555 C CA . ASN A 1 192 ? 18.937 -4.059 3.201 1.00 81.38 192 ASN A CA 1
ATOM 1556 C C . ASN A 1 192 ? 18.210 -4.444 1.913 1.00 81.38 192 ASN A C 1
ATOM 1558 O O . ASN A 1 192 ? 17.674 -5.540 1.790 1.00 81.38 192 ASN A O 1
ATOM 1562 N N . ILE A 1 193 ? 18.241 -3.533 0.946 1.00 85.19 193 ILE A N 1
ATOM 1563 C CA . ILE A 1 193 ? 17.758 -3.787 -0.406 1.00 85.19 193 ILE A CA 1
ATOM 1564 C C . ILE A 1 193 ? 18.761 -4.688 -1.129 1.00 85.19 193 ILE A C 1
ATOM 1566 O O . ILE A 1 193 ? 19.940 -4.340 -1.228 1.00 85.19 193 ILE A O 1
ATOM 1570 N N . ASN A 1 194 ? 18.274 -5.793 -1.690 1.00 84.94 194 ASN A N 1
ATOM 1571 C CA . ASN A 1 194 ? 19.047 -6.645 -2.588 1.00 84.94 194 ASN A CA 1
ATOM 1572 C C . ASN A 1 194 ? 18.922 -6.118 -4.019 1.00 84.94 194 ASN A C 1
ATOM 1574 O O . ASN A 1 194 ? 18.041 -6.532 -4.770 1.00 84.94 194 ASN A O 1
ATOM 1578 N N . LEU A 1 195 ? 19.790 -5.175 -4.389 1.00 91.75 195 LEU A N 1
ATOM 1579 C CA . LEU A 1 195 ? 19.833 -4.637 -5.746 1.00 91.75 195 LEU A CA 1
ATOM 1580 C C . LEU A 1 195 ? 20.678 -5.546 -6.645 1.00 91.75 195 LEU A C 1
ATOM 1582 O O . LEU A 1 195 ? 21.867 -5.735 -6.408 1.00 91.75 195 LEU A O 1
ATOM 1586 N N . PHE A 1 196 ? 20.065 -6.070 -7.699 1.00 93.69 196 PHE A N 1
ATOM 1587 C CA . PHE A 1 196 ? 20.727 -6.850 -8.742 1.00 93.69 196 PHE A CA 1
ATOM 1588 C C . PHE A 1 196 ? 20.133 -6.475 -10.105 1.00 93.69 196 PHE A C 1
ATOM 1590 O O . PHE A 1 196 ? 18.972 -6.055 -10.158 1.00 93.69 196 PHE A O 1
ATOM 1597 N N . PRO A 1 197 ? 20.899 -6.574 -11.205 1.00 94.94 197 PRO A N 1
ATOM 1598 C CA . PRO A 1 197 ? 20.408 -6.201 -12.527 1.00 94.94 197 PRO A CA 1
ATOM 1599 C C . PRO A 1 197 ? 19.264 -7.113 -12.979 1.00 94.94 197 PRO A C 1
ATOM 1601 O O . PRO A 1 197 ? 19.178 -8.276 -12.582 1.00 94.94 197 PRO A O 1
ATOM 1604 N N . TYR A 1 198 ? 18.388 -6.579 -13.827 1.00 96.94 198 TYR A N 1
ATOM 1605 C CA . TYR A 1 198 ? 17.323 -7.331 -14.475 1.00 96.94 198 TYR A CA 1
ATOM 1606 C C . TYR A 1 198 ? 17.921 -8.492 -15.289 1.00 96.94 198 TYR A C 1
ATOM 1608 O O . TYR A 1 198 ? 18.675 -8.241 -16.229 1.00 96.94 198 TYR A O 1
ATOM 1616 N N . PRO A 1 199 ? 17.613 -9.758 -14.950 1.00 96.00 199 PRO A N 1
ATOM 1617 C CA . PRO A 1 199 ? 18.339 -10.906 -15.494 1.00 96.00 199 PRO A CA 1
ATOM 1618 C C . PRO A 1 199 ? 17.772 -11.425 -16.825 1.00 96.00 199 PRO A C 1
ATOM 1620 O O . PRO A 1 199 ? 18.270 -12.415 -17.353 1.00 96.00 199 PRO A O 1
ATOM 1623 N N . TYR A 1 200 ? 16.714 -10.809 -17.361 1.00 96.31 200 TYR A N 1
ATOM 1624 C CA . TYR A 1 200 ? 16.033 -11.275 -18.571 1.00 96.31 200 TYR A CA 1
ATOM 1625 C C . TYR A 1 200 ? 16.221 -10.298 -19.742 1.00 96.31 200 TYR A C 1
ATOM 1627 O O . TYR A 1 200 ? 16.506 -9.120 -19.529 1.00 96.31 200 TYR A O 1
ATOM 1635 N N . PRO A 1 201 ? 15.999 -10.741 -20.994 1.00 96.94 201 PRO A N 1
ATOM 1636 C CA . PRO A 1 201 ? 16.039 -9.849 -22.149 1.00 96.94 201 PRO A CA 1
ATOM 1637 C C . PRO A 1 201 ? 15.024 -8.706 -22.028 1.00 96.94 201 PRO A C 1
ATOM 1639 O O . PRO A 1 201 ? 13.871 -8.944 -21.659 1.00 96.94 201 PRO A O 1
ATOM 1642 N N . ILE A 1 202 ? 15.411 -7.493 -22.435 1.00 96.25 202 ILE A N 1
ATOM 1643 C CA . ILE A 1 202 ? 14.583 -6.277 -22.327 1.00 96.25 202 ILE A CA 1
ATOM 1644 C C . ILE A 1 202 ? 13.205 -6.413 -22.998 1.00 96.25 202 ILE A C 1
ATOM 1646 O O . ILE A 1 202 ? 12.211 -5.876 -22.512 1.00 96.25 202 ILE A O 1
ATOM 1650 N N . ASN A 1 203 ? 13.112 -7.191 -24.081 1.00 96.94 203 ASN A N 1
ATOM 1651 C CA . ASN A 1 203 ? 11.853 -7.448 -24.788 1.00 96.94 203 ASN A CA 1
ATOM 1652 C C . ASN A 1 203 ? 10.828 -8.180 -23.913 1.00 96.94 203 ASN A C 1
ATOM 1654 O O . ASN A 1 203 ? 9.632 -7.948 -24.050 1.00 96.94 203 ASN A O 1
ATOM 1658 N N . THR A 1 204 ? 11.288 -9.003 -22.968 1.00 97.56 204 THR A N 1
ATOM 1659 C CA . THR A 1 204 ? 10.421 -9.665 -21.986 1.00 97.56 204 THR A CA 1
ATOM 1660 C C . THR A 1 204 ? 9.683 -8.632 -21.143 1.00 97.56 204 THR A C 1
ATOM 1662 O O . THR A 1 204 ? 8.461 -8.681 -21.034 1.00 97.56 204 THR A O 1
ATOM 1665 N N . ALA A 1 205 ? 10.417 -7.655 -20.603 1.00 97.38 205 ALA A N 1
ATOM 1666 C CA . ALA A 1 205 ? 9.836 -6.567 -19.830 1.00 97.38 205 ALA A CA 1
ATOM 1667 C C . ALA A 1 205 ? 8.917 -5.686 -20.689 1.00 97.38 205 ALA A C 1
ATOM 1669 O O . ALA A 1 205 ? 7.835 -5.324 -20.234 1.00 97.38 205 ALA A O 1
ATOM 1670 N N . LYS A 1 206 ? 9.287 -5.393 -21.946 1.00 97.44 206 LYS A N 1
ATOM 1671 C CA . LYS A 1 206 ? 8.426 -4.636 -22.878 1.00 97.44 206 LYS A CA 1
ATOM 1672 C C . LYS A 1 206 ? 7.084 -5.334 -23.127 1.00 97.44 206 LYS A C 1
ATOM 1674 O O . LYS A 1 206 ? 6.048 -4.676 -23.039 1.00 97.44 206 LYS A O 1
ATOM 1679 N N . ASN A 1 207 ? 7.103 -6.640 -23.391 1.00 97.69 207 ASN A N 1
ATOM 1680 C CA . ASN A 1 207 ? 5.895 -7.434 -23.627 1.00 97.69 207 ASN A CA 1
ATOM 1681 C C . ASN A 1 207 ? 5.009 -7.484 -22.378 1.00 97.69 207 ASN A C 1
ATOM 1683 O O . ASN A 1 207 ? 3.797 -7.308 -22.472 1.00 97.69 207 ASN A O 1
ATOM 1687 N N . GLU A 1 208 ? 5.614 -7.667 -21.203 1.00 97.69 208 GLU A N 1
ATOM 1688 C CA . GLU A 1 208 ? 4.888 -7.690 -19.934 1.00 97.69 208 GLU A CA 1
ATOM 1689 C C . GLU A 1 208 ? 4.233 -6.331 -19.634 1.00 97.69 208 GLU A C 1
ATOM 1691 O O . GLU A 1 208 ? 3.035 -6.268 -19.360 1.00 97.69 208 GLU A O 1
ATOM 1696 N N . ILE A 1 209 ? 4.974 -5.230 -19.798 1.00 97.38 209 ILE A N 1
ATOM 1697 C CA . ILE A 1 209 ? 4.471 -3.851 -19.666 1.00 97.38 209 ILE A CA 1
ATOM 1698 C C . ILE A 1 209 ? 3.291 -3.591 -20.602 1.00 97.38 209 ILE A C 1
ATOM 1700 O O . ILE A 1 209 ? 2.298 -2.991 -20.188 1.00 97.38 209 ILE A O 1
ATOM 1704 N N . GLN A 1 210 ? 3.381 -4.058 -21.847 1.00 97.12 210 GLN A N 1
ATOM 1705 C CA . GLN A 1 210 ? 2.298 -3.935 -22.816 1.00 97.12 210 GLN A CA 1
ATOM 1706 C C . GLN A 1 210 ? 1.078 -4.775 -22.414 1.00 97.12 210 GLN A C 1
ATOM 1708 O O . GLN A 1 210 ? -0.040 -4.265 -22.465 1.00 97.12 210 GLN A O 1
ATOM 1713 N N . SER A 1 211 ? 1.280 -6.018 -21.965 1.00 97.25 211 SER A N 1
ATOM 1714 C CA . SER A 1 211 ? 0.200 -6.920 -21.533 1.00 97.25 211 SER A CA 1
ATOM 1715 C C . SER A 1 211 ? -0.578 -6.386 -20.326 1.00 97.25 211 SER A C 1
ATOM 1717 O O . SER A 1 211 ? -1.797 -6.511 -20.265 1.00 97.25 211 SER A O 1
ATOM 1719 N N . LEU A 1 212 ? 0.117 -5.716 -19.403 1.00 96.94 212 LEU A N 1
ATOM 1720 C CA . LEU A 1 212 ? -0.466 -5.085 -18.218 1.00 96.94 212 LEU A CA 1
ATOM 1721 C C . LEU A 1 212 ? -0.956 -3.653 -18.493 1.00 96.94 212 LEU A C 1
ATOM 1723 O O . LEU A 1 212 ? -1.435 -2.978 -17.578 1.00 96.94 212 LEU A O 1
ATOM 1727 N N . ASN A 1 213 ? -0.826 -3.175 -19.737 1.00 97.62 213 ASN A N 1
AT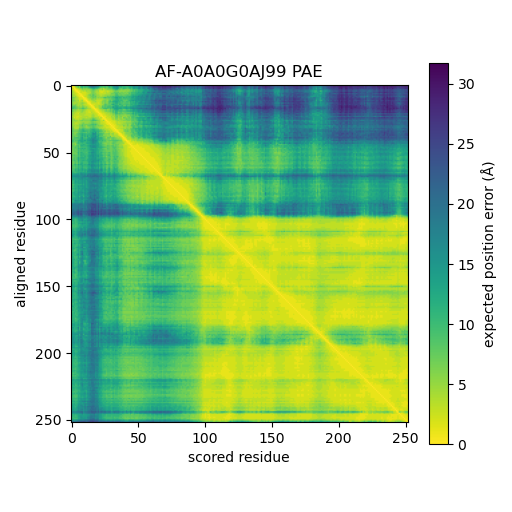OM 1728 C CA . ASN A 1 213 ? -1.177 -1.823 -20.168 1.00 97.62 213 ASN A CA 1
ATOM 1729 C C . ASN A 1 213 ? -0.546 -0.728 -19.282 1.00 97.62 213 ASN A C 1
ATOM 1731 O O . ASN A 1 213 ? -1.188 0.272 -18.951 1.00 97.62 213 ASN A O 1
ATOM 1735 N N . ILE A 1 214 ? 0.709 -0.919 -18.858 1.00 98.06 214 ILE A N 1
ATOM 1736 C CA . ILE A 1 214 ? 1.421 0.044 -18.008 1.00 98.06 214 ILE A CA 1
ATOM 1737 C C . ILE A 1 214 ? 1.848 1.232 -18.869 1.00 98.06 214 ILE A C 1
ATOM 1739 O O . ILE A 1 214 ? 2.725 1.114 -19.727 1.00 98.06 214 ILE A O 1
ATOM 1743 N N . LYS A 1 215 ? 1.227 2.388 -18.622 1.00 97.62 215 LYS A N 1
ATOM 1744 C CA . LYS A 1 215 ? 1.517 3.646 -19.336 1.00 97.62 215 LYS A CA 1
ATOM 1745 C C . LYS A 1 215 ? 2.228 4.679 -18.480 1.00 97.62 215 LYS A C 1
ATOM 1747 O O . LYS A 1 215 ? 2.948 5.523 -19.012 1.00 97.62 215 LYS A O 1
ATOM 1752 N N . TYR A 1 216 ? 2.035 4.606 -17.168 1.00 98.19 216 TYR A N 1
ATOM 1753 C CA . TYR A 1 216 ? 2.573 5.565 -16.215 1.00 98.19 216 TYR A CA 1
ATOM 1754 C C . TYR A 1 216 ? 3.348 4.826 -15.137 1.00 98.19 216 TYR A C 1
ATOM 1756 O O . TYR A 1 216 ? 2.873 3.826 -14.601 1.00 98.19 216 TYR A O 1
ATOM 1764 N N . VAL A 1 217 ? 4.529 5.337 -14.813 1.00 98.12 217 VAL A N 1
ATOM 1765 C CA . VAL A 1 217 ? 5.359 4.850 -13.718 1.00 98.12 217 VAL A CA 1
ATOM 1766 C C . VAL A 1 217 ? 5.616 6.006 -12.767 1.00 98.12 217 VAL A C 1
ATOM 1768 O O . VAL A 1 217 ? 6.138 7.041 -13.180 1.00 98.12 217 VAL A O 1
ATOM 1771 N N . ILE A 1 218 ? 5.254 5.835 -11.500 1.00 97.44 218 ILE A N 1
ATOM 1772 C CA . ILE A 1 218 ? 5.584 6.784 -10.435 1.00 97.44 218 ILE A CA 1
ATOM 1773 C C . ILE A 1 218 ? 6.732 6.170 -9.645 1.00 97.44 218 ILE A C 1
ATOM 1775 O O . ILE A 1 218 ? 6.540 5.206 -8.916 1.00 97.44 218 ILE A O 1
ATOM 1779 N N . LEU A 1 219 ? 7.942 6.688 -9.818 1.00 97.25 219 LEU A N 1
ATOM 1780 C CA . LEU A 1 219 ? 9.142 6.137 -9.201 1.00 97.25 219 LEU A CA 1
ATOM 1781 C C . LEU A 1 219 ? 9.613 7.028 -8.057 1.00 97.25 219 LEU A C 1
ATOM 1783 O O . LEU A 1 219 ? 9.978 8.184 -8.273 1.00 97.25 219 LEU A O 1
ATOM 1787 N N . LYS A 1 220 ? 9.676 6.461 -6.855 1.00 94.69 220 LYS A N 1
ATOM 1788 C CA . LYS A 1 220 ? 10.364 7.064 -5.717 1.00 94.69 220 LYS A CA 1
ATOM 1789 C C . LYS A 1 220 ? 11.872 7.172 -6.012 1.00 94.69 220 LYS A C 1
ATOM 1791 O O . LYS A 1 220 ? 12.493 6.208 -6.462 1.00 94.69 220 LYS A O 1
ATOM 1796 N N . ASN A 1 221 ? 12.445 8.354 -5.806 1.00 93.75 221 ASN A N 1
ATOM 1797 C CA . ASN A 1 221 ? 13.734 8.809 -6.340 1.00 93.75 221 ASN A CA 1
ATOM 1798 C C . ASN A 1 221 ? 14.817 9.065 -5.271 1.00 93.75 221 ASN A C 1
ATOM 1800 O O . ASN A 1 221 ? 15.879 9.603 -5.567 1.00 93.75 221 ASN A O 1
ATOM 1804 N N . ASP A 1 222 ? 14.547 8.705 -4.024 1.00 92.31 222 ASP A N 1
ATOM 1805 C CA . ASP A 1 222 ? 15.446 8.766 -2.863 1.00 92.31 222 ASP A CA 1
ATOM 1806 C C . ASP A 1 222 ? 15.810 7.355 -2.358 1.00 92.31 222 ASP A C 1
ATOM 1808 O O . ASP A 1 222 ? 16.166 7.161 -1.197 1.00 92.31 222 ASP A O 1
ATOM 1812 N N . GLU A 1 223 ? 15.719 6.348 -3.230 1.00 92.75 223 GLU A N 1
ATOM 1813 C CA . GLU A 1 223 ? 15.952 4.941 -2.907 1.00 92.75 223 GLU A CA 1
ATOM 1814 C C . GLU A 1 223 ? 17.184 4.399 -3.647 1.00 92.75 223 GLU A C 1
ATOM 1816 O O . GLU A 1 223 ? 17.543 4.855 -4.734 1.00 92.75 223 GLU A O 1
ATOM 1821 N N . LYS A 1 224 ? 17.842 3.370 -3.092 1.00 93.06 224 LYS A N 1
ATOM 1822 C CA . LYS A 1 224 ? 19.071 2.806 -3.697 1.00 93.06 224 LYS A CA 1
ATOM 1823 C C . LYS A 1 224 ? 18.849 2.269 -5.119 1.00 93.06 224 LYS A C 1
ATOM 1825 O O . LYS A 1 224 ? 19.775 2.269 -5.923 1.00 93.06 224 LYS A O 1
ATOM 1830 N N . TYR A 1 225 ? 17.633 1.819 -5.432 1.00 94.38 225 TYR A N 1
ATOM 1831 C CA . TYR A 1 225 ? 17.261 1.309 -6.753 1.00 94.38 225 TYR A CA 1
ATOM 1832 C C . TYR A 1 225 ? 16.879 2.409 -7.758 1.00 94.38 225 TYR A C 1
ATOM 1834 O O . TYR A 1 225 ? 16.738 2.108 -8.943 1.00 94.38 225 TYR A O 1
ATOM 1842 N N . SER A 1 226 ? 16.687 3.664 -7.333 1.00 95.06 226 SER A N 1
ATOM 1843 C CA . SER A 1 226 ? 16.056 4.703 -8.159 1.00 95.06 226 SER A CA 1
ATOM 1844 C C . SER A 1 226 ? 16.830 4.991 -9.442 1.00 95.06 226 SER A C 1
ATOM 1846 O O . SER A 1 226 ? 16.263 4.896 -10.526 1.00 95.06 226 SER A O 1
ATOM 1848 N N . ASN A 1 227 ? 18.136 5.260 -9.345 1.00 94.38 227 ASN A N 1
ATOM 1849 C CA . ASN A 1 227 ? 18.966 5.579 -10.514 1.00 94.38 227 ASN A CA 1
ATOM 1850 C C . ASN A 1 227 ? 19.008 4.427 -11.525 1.00 94.38 227 ASN A C 1
ATOM 1852 O O . ASN A 1 227 ? 18.904 4.646 -12.732 1.00 94.38 227 ASN A O 1
ATOM 1856 N N . TYR A 1 228 ? 19.117 3.195 -11.022 1.00 96.50 228 TYR A N 1
ATOM 1857 C CA . TYR A 1 228 ? 19.086 1.998 -11.853 1.00 96.50 228 TYR A CA 1
ATOM 1858 C C . TYR A 1 228 ? 17.742 1.868 -12.585 1.00 96.50 228 TYR A C 1
ATOM 1860 O O . TYR A 1 228 ? 17.714 1.698 -13.804 1.00 96.50 228 TYR A O 1
ATOM 1868 N N . LEU A 1 229 ? 16.626 2.022 -11.864 1.00 97.12 229 LEU A N 1
ATOM 1869 C CA . LEU A 1 229 ? 15.293 1.916 -12.452 1.00 97.12 229 LEU A CA 1
ATOM 1870 C C . LEU A 1 229 ? 14.982 3.039 -13.438 1.00 97.12 229 LEU A C 1
ATOM 1872 O O . LEU A 1 229 ? 14.360 2.766 -14.458 1.00 97.12 229 LEU A O 1
ATOM 1876 N N . VAL A 1 230 ? 15.445 4.271 -13.206 1.00 96.69 230 VAL A N 1
ATOM 1877 C CA . VAL A 1 230 ? 15.309 5.357 -14.191 1.00 96.69 230 VAL A CA 1
ATOM 1878 C C . VAL A 1 230 ? 15.943 4.957 -15.526 1.00 96.69 230 VAL A C 1
ATOM 1880 O O . VAL A 1 230 ? 15.323 5.151 -16.571 1.00 96.69 230 VAL A O 1
ATOM 1883 N N . ASN A 1 231 ? 17.146 4.380 -15.508 1.00 96.62 231 ASN A N 1
ATOM 1884 C CA . ASN A 1 231 ? 17.824 3.944 -16.731 1.00 96.62 231 ASN A CA 1
ATOM 1885 C C . ASN A 1 231 ? 17.102 2.763 -17.389 1.00 96.62 231 ASN A C 1
ATOM 1887 O O . ASN A 1 231 ? 16.832 2.809 -18.588 1.00 96.62 231 ASN A O 1
ATOM 1891 N N . LEU A 1 232 ? 16.687 1.770 -16.599 1.00 97.12 232 LEU A N 1
ATOM 1892 C CA . LEU A 1 232 ? 15.919 0.631 -17.101 1.00 97.12 232 LEU A CA 1
ATOM 1893 C C . LEU A 1 232 ? 14.605 1.078 -17.763 1.00 97.12 232 LEU A C 1
ATOM 1895 O O . LEU A 1 232 ? 14.273 0.634 -18.858 1.00 97.12 232 LEU A O 1
ATOM 1899 N N . PHE A 1 233 ? 13.867 2.007 -17.153 1.00 97.69 233 PHE A N 1
ATOM 1900 C CA . PHE A 1 233 ? 12.631 2.530 -17.737 1.00 97.69 233 PHE A CA 1
ATOM 1901 C C . PHE A 1 233 ? 12.871 3.365 -19.000 1.00 97.69 233 PHE A C 1
ATOM 1903 O O . PHE A 1 233 ? 12.054 3.296 -19.920 1.00 97.69 233 PHE A O 1
ATOM 1910 N N . LYS A 1 234 ? 13.996 4.084 -19.103 1.00 96.69 234 LYS A N 1
ATOM 1911 C CA . LYS A 1 234 ? 14.393 4.752 -20.354 1.00 96.69 234 LYS A CA 1
ATOM 1912 C C . LYS A 1 234 ? 14.625 3.744 -21.484 1.00 96.69 234 LYS A C 1
ATOM 1914 O O . LYS A 1 234 ? 14.097 3.942 -22.575 1.00 96.69 234 LYS A O 1
ATOM 1919 N N . GLU A 1 235 ? 15.319 2.635 -21.225 1.00 96.19 235 GLU A N 1
ATOM 1920 C CA . GLU A 1 235 ? 15.509 1.547 -22.209 1.00 96.19 235 GLU A CA 1
ATOM 1921 C C . GLU A 1 235 ? 14.185 0.873 -22.621 1.00 96.19 235 GLU A C 1
ATOM 1923 O O . GLU A 1 235 ? 14.010 0.416 -23.759 1.00 96.19 235 GLU A O 1
ATOM 1928 N N . LEU A 1 236 ? 13.211 0.851 -21.707 1.00 96.75 236 LEU A N 1
ATOM 1929 C CA . LEU A 1 236 ? 11.845 0.378 -21.952 1.00 96.75 236 LEU A CA 1
ATOM 1930 C C . LEU A 1 236 ? 10.972 1.394 -22.715 1.00 96.75 236 LEU A C 1
ATOM 1932 O O . LEU A 1 236 ? 9.839 1.069 -23.090 1.00 96.75 236 LEU A O 1
ATOM 1936 N N . GLY A 1 237 ? 11.506 2.586 -22.996 1.00 96.19 237 GLY A N 1
ATOM 1937 C CA . GLY A 1 237 ? 10.861 3.639 -23.777 1.00 96.19 237 GLY A CA 1
ATOM 1938 C C . GLY A 1 237 ? 10.005 4.608 -22.961 1.00 96.19 237 GLY A C 1
ATOM 1939 O O . GLY A 1 237 ? 9.160 5.287 -23.538 1.00 96.19 237 GLY A O 1
ATOM 1940 N N . PHE A 1 238 ? 10.179 4.672 -21.639 1.00 97.81 238 PHE A N 1
ATOM 1941 C CA . PHE A 1 238 ? 9.513 5.672 -20.807 1.00 97.81 238 PHE A CA 1
ATOM 1942 C C . PHE A 1 238 ? 10.324 6.965 -20.755 1.00 97.81 238 PHE A C 1
ATOM 1944 O O . PHE A 1 238 ? 11.548 6.954 -20.608 1.00 97.81 238 PHE A O 1
ATOM 1951 N N . VAL A 1 239 ? 9.621 8.094 -20.802 1.00 97.12 239 VAL A N 1
ATOM 1952 C CA . VAL A 1 239 ? 10.217 9.431 -20.718 1.00 97.12 239 VAL A CA 1
ATOM 1953 C C . VAL A 1 239 ? 9.753 10.109 -19.438 1.00 97.12 239 VAL A C 1
ATOM 1955 O O . VAL A 1 239 ? 8.582 10.025 -19.068 1.00 97.12 239 VAL A O 1
ATOM 1958 N N . GLN A 1 240 ? 10.657 10.811 -18.759 1.00 96.38 240 GLN A N 1
ATOM 1959 C CA . GLN A 1 240 ? 10.299 11.608 -17.591 1.00 96.38 240 GLN A CA 1
ATOM 1960 C C . GLN A 1 240 ? 9.373 12.762 -17.999 1.00 96.38 240 GLN A C 1
ATOM 1962 O O . GLN A 1 240 ? 9.721 13.573 -18.854 1.00 96.38 240 GLN A O 1
ATOM 1967 N N . ARG A 1 241 ? 8.189 12.834 -17.386 1.00 95.19 241 ARG A N 1
ATOM 1968 C CA . ARG A 1 241 ? 7.163 13.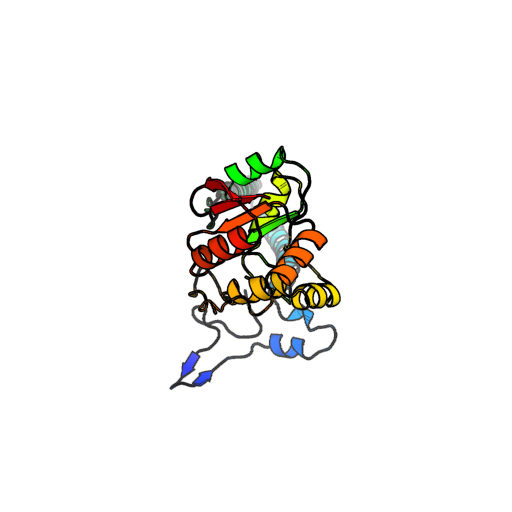854 -17.663 1.00 95.19 241 ARG A CA 1
ATOM 1969 C C . ARG A 1 241 ? 7.072 14.909 -16.566 1.00 95.19 241 ARG A C 1
ATOM 1971 O O . ARG A 1 241 ? 6.795 16.064 -16.863 1.00 95.19 241 ARG A O 1
ATOM 1978 N N . GLN A 1 242 ? 7.295 14.519 -15.311 1.00 94.19 242 GLN A N 1
ATOM 1979 C CA . GLN A 1 242 ? 7.169 15.406 -14.154 1.00 94.19 242 GLN A CA 1
ATOM 1980 C C . GLN A 1 242 ? 8.033 14.910 -12.988 1.00 94.19 242 GLN A C 1
ATOM 1982 O O . GLN A 1 242 ? 8.396 13.735 -12.925 1.00 94.19 242 GLN A O 1
ATOM 1987 N N . ARG A 1 243 ? 8.353 15.812 -12.058 1.00 94.69 243 ARG A N 1
ATOM 1988 C CA . ARG A 1 243 ? 8.996 15.512 -10.776 1.00 94.69 243 ARG A CA 1
ATOM 1989 C C . ARG A 1 243 ? 8.258 16.236 -9.655 1.00 94.69 243 ARG A C 1
ATOM 1991 O O . ARG A 1 243 ? 7.866 17.389 -9.823 1.00 94.69 243 ARG A O 1
ATOM 1998 N N . GLU A 1 244 ? 8.108 15.576 -8.518 1.00 93.12 244 GLU A N 1
ATOM 1999 C CA . GLU A 1 244 ? 7.537 16.151 -7.303 1.00 93.12 244 GLU A CA 1
ATOM 2000 C C . GLU A 1 244 ? 8.263 15.582 -6.089 1.00 93.12 244 GLU A C 1
ATOM 2002 O O . GLU A 1 244 ? 8.205 14.379 -5.855 1.00 93.12 244 GLU A O 1
ATOM 2007 N N . ILE A 1 245 ? 8.933 16.443 -5.314 1.00 86.75 245 ILE A N 1
ATOM 2008 C CA . ILE A 1 245 ? 9.663 16.047 -4.100 1.00 86.75 245 ILE A CA 1
ATOM 2009 C C . ILE A 1 245 ? 10.643 14.895 -4.433 1.00 86.75 245 ILE A C 1
ATOM 2011 O O . ILE A 1 245 ? 11.587 15.082 -5.214 1.00 86.75 245 ILE A O 1
ATOM 2015 N N . ASN A 1 246 ? 10.359 13.699 -3.909 1.00 92.06 246 ASN A N 1
ATOM 2016 C CA . ASN A 1 246 ? 11.122 12.467 -4.055 1.00 92.06 246 ASN A CA 1
ATOM 2017 C C . ASN A 1 246 ? 10.479 11.502 -5.060 1.00 92.06 246 ASN A C 1
ATOM 2019 O O . ASN A 1 246 ? 10.767 10.316 -5.017 1.00 92.06 246 ASN A O 1
ATOM 2023 N N . TYR A 1 247 ? 9.620 11.967 -5.966 1.00 95.69 247 TYR A N 1
ATOM 2024 C CA . TYR A 1 247 ? 8.965 11.128 -6.969 1.00 95.69 247 TYR A CA 1
ATOM 2025 C C . TYR A 1 247 ? 9.184 11.659 -8.385 1.00 95.69 247 TYR A C 1
ATOM 2027 O O . TYR A 1 247 ? 9.184 12.868 -8.642 1.00 95.69 247 TYR A O 1
ATOM 2035 N N . LEU A 1 248 ? 9.351 10.728 -9.319 1.00 97.00 248 LEU A N 1
ATOM 2036 C CA . LEU A 1 248 ? 9.437 10.963 -10.753 1.00 97.00 248 LEU A CA 1
ATOM 2037 C C . LEU A 1 248 ? 8.241 10.315 -11.436 1.00 97.00 248 LEU A C 1
ATOM 2039 O O . LEU A 1 248 ? 7.961 9.140 -11.216 1.00 97.00 248 LEU A O 1
ATOM 2043 N N . LEU A 1 249 ? 7.578 11.063 -12.311 1.00 97.69 249 LEU A N 1
ATOM 2044 C CA . LEU A 1 249 ? 6.606 10.506 -13.236 1.00 97.69 249 LEU A CA 1
ATOM 2045 C C . LEU A 1 249 ? 7.307 10.179 -14.552 1.00 97.69 249 LEU A C 1
ATOM 2047 O O . LEU A 1 249 ? 7.796 11.084 -15.236 1.00 97.69 249 LEU A O 1
ATOM 2051 N N . LEU A 1 250 ? 7.305 8.906 -14.929 1.00 97.69 250 LEU A N 1
ATOM 2052 C CA . LEU A 1 250 ? 7.732 8.429 -16.238 1.00 97.69 250 LEU A CA 1
ATOM 2053 C C . LEU A 1 250 ? 6.492 7.990 -17.023 1.00 97.69 250 LEU A C 1
ATOM 2055 O O . LEU A 1 250 ? 5.641 7.272 -16.501 1.00 97.69 250 LEU A O 1
ATOM 2059 N N . GLY A 1 251 ? 6.365 8.432 -18.268 1.00 93.81 251 GLY A N 1
ATOM 2060 C CA . GLY A 1 251 ? 5.215 8.130 -19.117 1.00 93.81 251 GLY A CA 1
ATOM 2061 C C . GLY A 1 251 ? 5.648 7.661 -20.495 1.00 93.81 251 GLY A C 1
ATOM 2062 O O . GLY A 1 251 ? 6.653 8.153 -21.021 1.00 93.81 251 GLY A O 1
ATOM 2063 N N . LYS A 1 252 ? 4.871 6.740 -21.058 1.00 86.94 252 LYS A N 1
ATOM 2064 C CA . LYS A 1 252 ? 4.998 6.283 -22.441 1.00 86.94 252 LYS A CA 1
ATOM 2065 C C . LYS A 1 252 ? 4.035 7.063 -23.329 1.00 86.94 252 LYS A C 1
ATOM 2067 O O . LYS A 1 252 ? 2.820 7.046 -23.033 1.00 86.94 252 LYS A O 1
#

Radius of gyration: 25.52 Å; Cα contacts (8 Å, |Δi|>4): 323; chains: 1; bounding box: 55×44×72 Å

Secondary structure (DSSP, 8-state):
---SB--BTTBSEEEETTEEEE-B-GGGGGGGSTTTGGGG-GGGGHHHHHHHHHHHHHHHHHHHHHHS-HHHHHHHHHHHHHHHHHHHH-------SS---HHHHHHHHTSPS-EEEEES-EEE-SS-EEE-TT--THHHHHHHH---BS-EE-S---HHHHHHHHH-HHHHHHHHHH---S--TTTSPPPPP------S-HHHHHHHHHHTTEEEEEEESSSTTHHHHHHHHHHTT-EEEEEETTEEEEE-